Protein AF-0000000082425668 (afdb_homodimer)

Sequence (344 aa):
MYKIRDIAWTDLLDVIETYYSFYDEVNDNRDLGLILYSSKPSFEDEVKWFSDRIIDVRAGRVVMKVAEVDGRVVGWCDIVPLRINSEVQHVGVLGILVRRGYRGKGLGSSLLRSALEEGRSKFSKVRLEVFSVNEVAIRLYERAGFNRIGVFPREVRRGSAFFDVIVMEYYYMYKIRDIAWTDLLDVIETYYSFYDEVNDNRDLGLILYSSKPSFEDEVKWFSDRIIDVRAGRVVMKVAEVDGRVVGWCDIVPLRINSEVQHVGVLGILVRRGYRGKGLGSSLLRSALEEGRSKFSKVRLEVFSVNEVAIRLYERAGFNRIGVFPREVRRGSAFFDVIVMEYYY

Secondary structure (DSSP, 8-state):
-EEEEE--GGGHHHHHHHHHHHHHHHHH-TT-S---BSSPPPHHHHHHHHHHHHHHHHTTS-EEEEEEETTEEEEEEEEEESSTTBTTTTEEEEEEEE-GGGTTSSHHHHHHHHHHHHHTTT-SEEEEEEETT-HHHHHHHHHTT-EEEEEEEEEEEETTEEEEEEEEEEE-/-EEEEE--GGGHHHHHHHHHHHHHHHHH-TT-S---BSSPPPHHHHHHHHHHHHHHHHTTS-EEEEEEETTEEEEEEEEEESSTTBTTTTEEEEEEEE-GGGTTSSHHHHHHHHHHHHHTTT-SEEEEEEETT-HHHHHHHHHTT-EEEEEEEEEEEETTEEEEEEEEEEE-

Foldseek 3Di:
DKDKDFDDPVQQVLVLVLVVLVVVVCVVPVQPWDADDPDRDDSVVSSVVVVVQVVCVVVVQKGKMFMDDPRHTFKMKMWHQPDPPDPRSQETEIDIDGHPVCPPPCRRLVRVVVNVVSNVVGHQKYKYKTWPVPVVVVVSCVVVPKDFDDKAWQPGDDPPDGTIITMIMGGD/DKDKDFDDPVQQVLVLVLVVLVVVVCVVPVQPWDADDPDRDDSVVSSVVVVVQVVCVVVVQKGKMFMDDPRHTFKMKMWHAPDPPDPRSQETEMDIDGHPVCPPPCRRLVRVVVNVVSSVVGHQKYKYKTWPVPVVVVVSCVVVPKDFDDKAWQPGDDPPDGTIITMIMGGD

Radius of gyration: 21.02 Å; Cα contacts (8 Å, |Δi|>4): 636; chains: 2; bounding box: 43×64×48 Å

Nearest PDB structures (foldseek):
  2ge3-assembly1_B  TM=9.365E-01  e=2.545E-15  Agrobacterium tumefaciens
  3ld2-assembly3_C  TM=8.355E-01  e=3.525E-13  Streptococcus mutans UA159
  3igr-assembly1_A  TM=8.166E-01  e=1.042E-10  Aliivibrio fischeri ES114
  7kwq-assembly1_A  TM=7.594E-01  e=1.469E-11  Vibrio cholerae O1 biovar El Tor str. N16961
  6c37-assembly1_A  TM=7.433E-01  e=3.558E-11  Mycolicibacterium smegmatis MC2 155

Solvent-accessible surface area (backbone atoms only — not comparable to full-atom values): 18492 Å² total; per-residue (Å²): 125,74,45,78,41,71,69,55,82,87,42,51,66,36,53,54,49,43,58,52,48,49,66,58,43,38,78,78,33,82,73,54,68,66,91,46,55,73,55,86,76,52,70,68,58,49,51,52,53,51,50,53,48,53,53,32,35,74,70,65,63,31,43,48,27,29,35,29,45,92,92,34,49,46,29,38,20,34,35,36,40,70,37,76,66,28,32,30,30,44,32,22,36,50,48,73,52,60,36,81,93,58,57,94,68,56,52,67,59,52,32,48,51,53,35,52,59,63,36,53,85,63,26,58,30,38,33,37,75,39,37,65,82,29,54,68,59,51,51,53,41,43,75,72,59,34,41,81,50,34,57,40,74,64,44,34,47,60,88,93,43,65,36,38,30,33,31,31,37,34,73,106,127,73,44,78,44,72,70,55,83,87,41,51,66,38,52,53,51,45,59,53,50,48,67,58,44,39,78,77,34,81,72,54,68,67,90,49,55,73,56,86,76,52,71,66,58,50,50,51,51,52,50,52,48,53,53,34,35,74,72,65,62,30,42,46,27,28,34,29,46,92,90,36,49,48,30,39,19,34,35,35,40,68,37,77,65,28,34,30,30,44,32,23,37,49,48,74,52,61,38,80,94,56,58,94,69,56,53,67,59,53,32,49,52,53,34,52,61,64,36,51,86,62,26,56,29,37,34,37,75,37,38,65,82,30,55,69,60,52,51,52,40,42,74,73,58,33,40,81,50,35,58,41,73,63,43,34,46,59,88,94,43,64,37,38,29,33,31,33,37,32,72,105

Organism: NCBI:txid62609

pLDDT: mean 97.15, std 2.16, range [85.69, 98.88]

InterPro domains:
  IPR000182 GNAT domain [PF00583] (46-146)
  IPR000182 GNAT domain [PS51186] (2-172)
  IPR016181 Acyl-CoA N-acyltransferase [SSF55729] (3-170)
  IPR050276 MshD Mycothiol Acetyltransferase [PTHR43617] (47-151)

Structure (mmCIF, N/CA/C/O backbone):
data_AF-0000000082425668-model_v1
#
loop_
_entity.id
_entity.type
_entity.pdbx_description
1 polymer 'N-acetyltransferase domain-containing protein'
#
loop_
_atom_site.group_PDB
_atom_site.id
_atom_site.type_symbol
_atom_site.label_atom_id
_atom_site.label_alt_id
_atom_site.label_comp_id
_atom_site.label_asym_id
_atom_site.label_entity_id
_atom_site.label_seq_id
_atom_site.pdbx_PDB_ins_code
_atom_site.Cartn_x
_atom_site.Cartn_y
_atom_site.Cartn_z
_atom_site.occupancy
_atom_site.B_iso_or_equiv
_atom_site.auth_seq_id
_atom_site.auth_comp_id
_atom_site.auth_asym_id
_atom_site.auth_atom_id
_atom_site.pdbx_PDB_model_num
ATOM 1 N N . MET A 1 1 ? -7.09 31.906 15.266 1 85.81 1 MET A N 1
ATOM 2 C CA . MET A 1 1 ? -8.195 30.969 15.203 1 85.81 1 MET A CA 1
ATOM 3 C C . MET A 1 1 ? -8.102 30.094 13.953 1 85.81 1 MET A C 1
ATOM 5 O O . MET A 1 1 ? -7.781 30.594 12.867 1 85.81 1 MET A O 1
ATOM 9 N N . TYR A 1 2 ? -8.062 28.828 13.953 1 94.75 2 TYR A N 1
ATOM 10 C CA . TYR A 1 2 ? -7.988 27.953 12.781 1 94.75 2 TYR A CA 1
ATOM 11 C C . TYR A 1 2 ? -9.352 27.375 12.453 1 94.75 2 TYR A C 1
ATOM 13 O O . TYR A 1 2 ? -10.258 27.375 13.297 1 94.75 2 TYR A O 1
ATOM 21 N N . LYS A 1 3 ? -9.539 27.094 11.18 1 97.44 3 LYS A N 1
ATOM 22 C CA . LYS A 1 3 ? -10.75 26.453 10.68 1 97.44 3 LYS A CA 1
ATOM 23 C C . LYS A 1 3 ? -10.438 25.094 10.047 1 97.44 3 LYS A C 1
ATOM 25 O O . LYS A 1 3 ? -9.461 24.969 9.305 1 97.44 3 LYS A O 1
ATOM 30 N N . ILE A 1 4 ? -11.242 24.062 10.438 1 98.62 4 ILE A N 1
ATOM 31 C CA . ILE A 1 4 ? -11.164 22.75 9.789 1 98.62 4 ILE A CA 1
ATOM 32 C C . ILE A 1 4 ? -12.305 22.609 8.781 1 98.62 4 ILE A C 1
ATOM 34 O O . ILE A 1 4 ? -13.477 22.797 9.125 1 98.62 4 ILE A O 1
ATOM 38 N N . ARG A 1 5 ? -11.984 22.281 7.613 1 98.5 5 ARG A N 1
ATOM 39 C CA . ARG A 1 5 ? -13.008 22.188 6.574 1 98.5 5 ARG A CA 1
ATOM 40 C C . ARG A 1 5 ? -12.586 21.203 5.488 1 98.5 5 ARG A C 1
ATOM 42 O O . ARG A 1 5 ? -11.469 20.688 5.504 1 98.5 5 ARG A O 1
ATOM 49 N N . ASP A 1 6 ? -13.508 20.938 4.543 1 98.5 6 ASP A N 1
ATOM 50 C CA . ASP A 1 6 ? -13.188 20.109 3.389 1 98.5 6 ASP A CA 1
ATOM 51 C C . ASP A 1 6 ? -12.227 20.828 2.441 1 98.5 6 ASP A C 1
ATOM 53 O O . ASP A 1 6 ? -12.25 22.062 2.35 1 98.5 6 ASP A O 1
ATOM 57 N N . ILE A 1 7 ? -11.453 20.094 1.737 1 98.62 7 ILE A N 1
ATOM 58 C CA . ILE A 1 7 ? -10.547 20.609 0.717 1 98.62 7 ILE A CA 1
ATOM 59 C C . ILE A 1 7 ? -11.359 21.25 -0.411 1 98.62 7 ILE A C 1
ATOM 61 O O . ILE A 1 7 ? -12.461 20.797 -0.724 1 98.62 7 ILE A O 1
ATOM 65 N N . ALA A 1 8 ? -10.836 22.281 -1.012 1 98.19 8 ALA A N 1
ATOM 66 C CA . ALA A 1 8 ? -11.445 22.969 -2.152 1 98.19 8 ALA A CA 1
ATOM 67 C C . ALA A 1 8 ? -10.414 23.203 -3.258 1 98.19 8 ALA A C 1
ATOM 69 O O . ALA A 1 8 ? -9.211 23.156 -3.012 1 98.19 8 ALA A O 1
ATOM 70 N N . TRP A 1 9 ? -10.914 23.5 -4.465 1 98.25 9 TRP A N 1
ATOM 71 C CA . TRP A 1 9 ? -10.039 23.719 -5.609 1 98.25 9 TRP A CA 1
ATOM 72 C C . TRP A 1 9 ? -9.094 24.891 -5.348 1 98.25 9 TRP A C 1
ATOM 74 O O . TRP A 1 9 ? -7.953 24.891 -5.816 1 98.25 9 TRP A O 1
ATOM 84 N N . THR A 1 10 ? -9.539 25.812 -4.59 1 98.38 10 THR A N 1
ATOM 85 C CA . THR A 1 10 ? -8.773 27.031 -4.34 1 98.38 10 THR A CA 1
ATOM 86 C C . THR A 1 10 ? -7.613 26.75 -3.389 1 98.38 10 THR A C 1
ATOM 88 O O . THR A 1 10 ? -6.754 27.609 -3.184 1 98.38 10 THR A O 1
ATOM 91 N N . ASP A 1 11 ? -7.527 25.578 -2.85 1 98.69 11 ASP A N 1
ATOM 92 C CA . ASP A 1 11 ? -6.496 25.234 -1.877 1 98.69 11 ASP A CA 1
ATOM 93 C C . ASP A 1 11 ? -5.234 24.719 -2.57 1 98.69 11 ASP A C 1
ATOM 95 O O . ASP A 1 11 ? -4.238 24.406 -1.912 1 98.69 11 ASP A O 1
ATOM 99 N N . LEU A 1 12 ? -5.203 24.609 -3.869 1 98.62 12 LEU A N 1
ATOM 100 C CA . LEU A 1 12 ? -4.184 23.922 -4.648 1 98.62 12 LEU A CA 1
ATOM 101 C C . LEU A 1 12 ? -2.785 24.375 -4.242 1 98.62 12 LEU A C 1
ATOM 103 O O . LEU A 1 12 ? -1.976 23.578 -3.775 1 98.62 12 LEU A O 1
ATOM 107 N N . LEU A 1 13 ? -2.523 25.625 -4.336 1 98.62 13 LEU A N 1
ATOM 108 C CA . LEU A 1 13 ? -1.174 26.141 -4.109 1 98.62 13 LEU A CA 1
ATOM 109 C C . LEU A 1 13 ? -0.754 25.938 -2.658 1 98.62 13 LEU A C 1
ATOM 111 O O . LEU A 1 13 ? 0.386 25.547 -2.383 1 98.62 13 LEU A O 1
ATOM 115 N N . ASP A 1 14 ? -1.658 26.188 -1.71 1 98.69 14 ASP A N 1
ATOM 116 C CA . ASP A 1 14 ? -1.334 26.031 -0.295 1 98.69 14 ASP A CA 1
ATOM 117 C C . ASP A 1 14 ? -1.025 24.578 0.044 1 98.69 14 ASP A C 1
ATOM 119 O O . ASP A 1 14 ? -0.106 24.297 0.815 1 98.69 14 ASP A O 1
ATOM 123 N N . VAL A 1 15 ? -1.792 23.672 -0.49 1 98.62 15 VAL A N 1
ATOM 124 C CA . VAL A 1 15 ? -1.602 22.25 -0.228 1 98.62 15 VAL A CA 1
ATOM 125 C C . VAL A 1 15 ? -0.245 21.812 -0.768 1 98.62 15 VAL A C 1
ATOM 127 O O . VAL A 1 15 ? 0.521 21.141 -0.065 1 98.62 15 VAL A O 1
ATOM 130 N N . ILE A 1 16 ? 0.06 22.203 -1.983 1 98.19 16 ILE A N 1
ATOM 131 C CA . ILE A 1 16 ? 1.317 21.828 -2.615 1 98.19 16 ILE A CA 1
ATOM 132 C C . ILE A 1 16 ? 2.488 22.422 -1.84 1 98.19 16 ILE A C 1
ATOM 134 O O . ILE A 1 16 ? 3.463 21.734 -1.541 1 98.19 16 ILE A O 1
ATOM 138 N N . GLU A 1 17 ? 2.381 23.688 -1.475 1 97.81 17 GLU A N 1
ATOM 139 C CA . GLU A 1 17 ? 3.441 24.359 -0.739 1 97.81 17 GLU A CA 1
ATOM 140 C C . GLU A 1 17 ? 3.65 23.734 0.636 1 97.81 17 GLU A C 1
ATOM 142 O O . GLU A 1 17 ? 4.781 23.656 1.118 1 97.81 17 GLU A O 1
ATOM 147 N N . THR A 1 18 ? 2.574 23.422 1.241 1 97.5 18 THR A N 1
ATOM 148 C CA . THR A 1 18 ? 2.664 22.75 2.533 1 97.5 18 THR A CA 1
ATOM 149 C C . THR A 1 18 ? 3.443 21.453 2.412 1 97.5 18 THR A C 1
ATOM 151 O O . THR A 1 18 ? 4.371 21.203 3.184 1 97.5 18 THR A O 1
ATOM 154 N N . TYR A 1 19 ? 3.154 20.672 1.419 1 97.56 19 TYR A N 1
ATOM 155 C CA . TYR A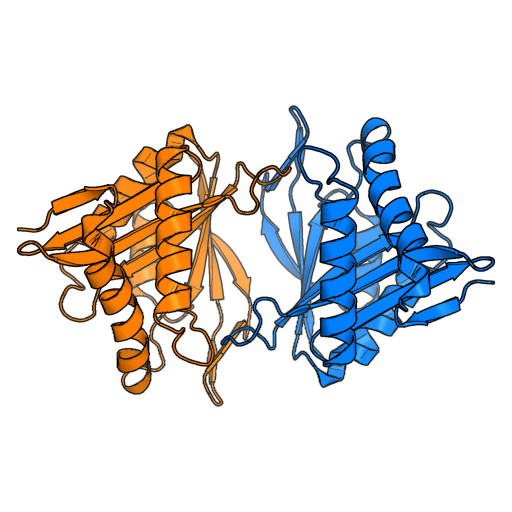 1 19 ? 3.863 19.406 1.224 1 97.56 19 TYR A CA 1
ATOM 156 C C . TYR A 1 19 ? 5.336 19.656 0.921 1 97.56 19 TYR A C 1
ATOM 158 O O . TYR A 1 19 ? 6.211 18.984 1.479 1 97.56 19 TYR A O 1
ATOM 166 N N . TYR A 1 20 ? 5.609 20.609 0.101 1 97.44 20 TYR A N 1
ATOM 167 C CA . TYR A 1 20 ? 6.977 20.953 -0.285 1 97.44 20 TYR A CA 1
ATOM 168 C C . TYR A 1 20 ? 7.793 21.375 0.926 1 97.44 20 TYR A C 1
ATOM 170 O O . TYR A 1 20 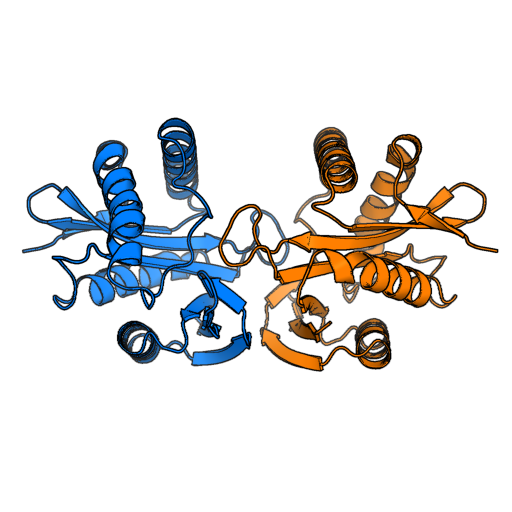? 9 21.109 0.995 1 97.44 20 TYR A O 1
ATOM 178 N N . SER A 1 21 ? 7.172 22.016 1.85 1 97 21 SER A N 1
ATOM 179 C CA . SER A 1 21 ? 7.883 22.531 3.018 1 97 21 SER A CA 1
ATOM 180 C C . SER A 1 21 ? 8.492 21.391 3.832 1 97 21 SER A C 1
ATOM 182 O O . SER A 1 21 ? 9.445 21.609 4.582 1 97 21 SER A O 1
ATOM 184 N N . PHE A 1 22 ? 7.965 20.203 3.652 1 96.81 22 PHE A N 1
ATOM 185 C CA . PHE A 1 22 ? 8.484 19.062 4.395 1 96.81 22 PHE A CA 1
ATOM 186 C C . PHE A 1 22 ? 9.812 18.594 3.811 1 96.81 22 PHE A C 1
ATOM 188 O O . PHE A 1 22 ? 10.648 18.031 4.523 1 96.81 22 PHE A O 1
ATOM 195 N N . TYR A 1 23 ? 10.016 18.781 2.549 1 95.81 23 TYR A N 1
ATOM 196 C CA . TYR A 1 23 ? 11.289 18.453 1.933 1 95.81 23 TYR A CA 1
ATOM 197 C C . TYR A 1 23 ? 12.398 19.359 2.455 1 95.81 23 TYR A C 1
ATOM 199 O O . TYR A 1 23 ? 13.547 18.938 2.582 1 95.81 23 TYR A O 1
ATOM 207 N N . ASP A 1 24 ? 11.992 20.547 2.76 1 94.31 24 ASP A N 1
ATOM 208 C CA . ASP A 1 24 ? 12.961 21.453 3.381 1 94.31 24 ASP A CA 1
ATOM 209 C C . ASP A 1 24 ? 13.188 21.078 4.848 1 94.31 24 ASP A C 1
ATOM 211 O O . ASP A 1 24 ? 14.328 21.078 5.316 1 94.31 24 ASP A O 1
ATOM 215 N N . GLU A 1 25 ? 12.18 20.766 5.492 1 96.06 25 GLU A N 1
ATOM 216 C CA . GLU A 1 25 ? 12.234 20.5 6.926 1 96.06 25 GLU A CA 1
ATOM 217 C C . GLU A 1 25 ? 13.078 19.266 7.223 1 96.06 25 GLU A C 1
ATOM 219 O O . GLU A 1 25 ? 13.758 19.203 8.25 1 96.06 25 GLU A O 1
ATOM 224 N N . VAL A 1 26 ? 12.969 18.25 6.367 1 94.44 26 VAL A N 1
ATOM 225 C CA . VAL A 1 26 ? 13.648 16.984 6.613 1 94.44 26 VAL A CA 1
ATOM 226 C C . VAL A 1 26 ? 15.156 17.203 6.641 1 94.44 26 VAL A C 1
ATOM 228 O O . VAL A 1 26 ? 15.891 16.453 7.297 1 94.44 26 VAL A O 1
ATOM 231 N N . ASN A 1 27 ? 15.656 18.188 5.945 1 91.06 27 ASN A N 1
ATOM 232 C CA . ASN A 1 27 ? 17.078 18.516 5.945 1 91.06 27 ASN A CA 1
ATOM 233 C C . ASN A 1 27 ? 17.547 19.016 7.316 1 91.06 27 ASN A C 1
ATOM 235 O O . ASN A 1 27 ? 18.703 18.812 7.688 1 91.06 27 ASN A O 1
ATOM 239 N N . ASP A 1 28 ? 16.578 19.531 8.016 1 91.81 28 ASP A N 1
ATOM 240 C CA . ASP A 1 28 ? 16.875 20.078 9.344 1 91.81 28 ASP A CA 1
ATOM 241 C C . ASP A 1 28 ? 16.562 19.047 10.438 1 91.81 28 ASP A C 1
ATOM 243 O O . ASP A 1 28 ? 17.109 19.125 11.531 1 91.81 28 ASP A O 1
ATOM 247 N N . ASN A 1 29 ? 15.625 18.266 10.195 1 91.31 29 ASN A N 1
ATOM 248 C CA . ASN A 1 29 ? 15.133 17.281 11.148 1 91.31 29 ASN A CA 1
ATOM 249 C C . ASN A 1 29 ? 14.977 15.906 10.5 1 91.31 29 ASN A C 1
ATOM 251 O O . ASN A 1 29 ? 13.898 15.57 10 1 91.31 29 ASN A O 1
ATOM 255 N N . ARG A 1 30 ? 15.914 15.062 10.641 1 87 30 ARG A N 1
ATOM 256 C CA . ARG A 1 30 ? 15.922 13.75 9.992 1 87 30 ARG A CA 1
ATOM 257 C C . ARG A 1 30 ? 14.859 12.836 10.586 1 87 30 ARG A C 1
ATOM 259 O O . ARG A 1 30 ? 14.484 11.828 9.984 1 87 30 ARG A O 1
ATOM 266 N N . ASP A 1 31 ? 14.352 13.219 11.727 1 89.56 31 ASP A N 1
ATOM 267 C CA . ASP A 1 31 ? 13.375 12.375 12.414 1 89.56 31 ASP A CA 1
ATOM 268 C C . ASP A 1 31 ? 11.945 12.773 12.055 1 89.56 31 ASP A C 1
ATOM 270 O O . ASP A 1 31 ? 10.992 12.273 12.641 1 89.56 31 ASP A O 1
ATOM 274 N N . LEU A 1 32 ? 11.93 13.711 11.109 1 91.69 32 LEU A N 1
ATOM 275 C CA . LEU A 1 32 ? 10.609 14.094 10.641 1 91.69 32 LEU A CA 1
ATOM 276 C C . LEU A 1 32 ? 9.773 12.867 10.289 1 91.69 32 LEU A C 1
ATOM 278 O O . LEU A 1 32 ? 10.188 12.047 9.469 1 91.69 32 LEU A O 1
ATOM 282 N N . GLY A 1 33 ? 8.617 12.648 10.898 1 92.38 33 GLY A N 1
ATOM 283 C CA . GLY A 1 33 ? 7.801 11.438 10.844 1 92.38 33 GLY A CA 1
ATOM 284 C C . GLY A 1 33 ? 6.922 11.367 9.609 1 92.38 33 GLY A C 1
ATOM 285 O O . GLY A 1 33 ? 5.727 11.094 9.711 1 92.38 33 GLY A O 1
ATOM 286 N N . LEU A 1 34 ? 7.438 11.719 8.414 1 93.62 34 LEU A N 1
ATOM 287 C CA . LEU A 1 34 ? 6.762 11.617 7.129 1 93.62 34 LEU A CA 1
ATOM 288 C C . LEU A 1 34 ? 7.637 10.906 6.105 1 93.62 34 LEU A C 1
ATOM 290 O O . LEU A 1 34 ? 8.805 11.258 5.926 1 93.62 34 LEU A O 1
ATOM 294 N N . ILE A 1 35 ? 7.098 9.906 5.488 1 96.19 35 ILE A N 1
ATOM 295 C CA . ILE A 1 35 ? 7.82 9.203 4.438 1 96.19 35 ILE A CA 1
ATOM 296 C C . ILE A 1 35 ? 7.797 10.023 3.15 1 96.19 35 ILE A C 1
ATOM 298 O O . ILE A 1 35 ? 6.727 10.375 2.648 1 96.19 35 ILE A O 1
ATOM 302 N N . LEU A 1 36 ? 8.945 10.289 2.588 1 97 36 LEU A N 1
ATOM 303 C CA . LEU A 1 36 ? 9.055 11.156 1.419 1 97 36 LEU A CA 1
ATOM 304 C C . LEU A 1 36 ? 9.57 10.383 0.213 1 97 36 LEU A C 1
ATOM 306 O O . LEU A 1 36 ? 10.18 9.32 0.367 1 97 36 LEU A O 1
ATOM 310 N N . TYR A 1 37 ? 9.266 10.938 -0.96 1 97 37 TYR A N 1
ATOM 311 C CA . TYR A 1 37 ? 9.961 10.5 -2.168 1 97 37 TYR A CA 1
ATOM 312 C C . TYR A 1 37 ? 11.422 10.938 -2.148 1 97 37 TYR A C 1
ATOM 314 O O . TYR A 1 37 ? 11.805 11.812 -1.366 1 97 37 TYR A O 1
ATOM 322 N N . SER A 1 38 ? 12.227 10.297 -3.002 1 95 38 SER A N 1
ATOM 323 C CA . SER A 1 38 ? 13.664 10.562 -3.045 1 95 38 SER A CA 1
ATOM 324 C C . SER A 1 38 ? 13.945 11.984 -3.539 1 95 38 SER A C 1
ATOM 326 O O . SER A 1 38 ? 14.992 12.547 -3.234 1 95 38 SER A O 1
ATOM 328 N N . SER A 1 39 ? 13.039 12.438 -4.355 1 94.88 39 SER A N 1
ATOM 329 C CA . SER A 1 39 ? 13.109 13.812 -4.84 1 94.88 39 SER A CA 1
ATOM 330 C C . SER A 1 39 ? 11.75 14.508 -4.734 1 94.88 39 SER A C 1
ATOM 332 O O . SER A 1 39 ? 10.711 13.859 -4.832 1 94.88 39 SER A O 1
ATOM 334 N N . LYS A 1 40 ? 11.867 15.789 -4.52 1 95.56 40 LYS A N 1
ATOM 335 C CA . LYS A 1 40 ? 10.648 16.609 -4.531 1 95.56 40 LYS A CA 1
ATOM 336 C C . LYS A 1 40 ? 9.859 16.391 -5.82 1 95.56 40 LYS A C 1
ATOM 338 O O . LYS A 1 40 ? 10.414 16.5 -6.918 1 95.56 40 LYS A O 1
ATOM 343 N N . PRO A 1 41 ? 8.562 16.016 -5.707 1 97.38 41 PRO A N 1
ATOM 344 C CA . PRO A 1 41 ? 7.781 15.844 -6.934 1 97.38 41 PRO A CA 1
ATOM 345 C C . PRO A 1 41 ? 7.652 17.141 -7.742 1 97.38 41 PRO A C 1
ATOM 347 O O . PRO A 1 41 ? 7.727 18.234 -7.176 1 97.38 41 PRO A O 1
ATOM 350 N N . SER A 1 42 ? 7.418 17.047 -9.008 1 98.06 42 SER A N 1
ATOM 351 C CA . SER A 1 42 ? 7.227 18.234 -9.844 1 98.06 42 SER A CA 1
ATOM 352 C C . SER A 1 42 ? 5.902 18.922 -9.539 1 98.06 42 SER A C 1
ATOM 354 O O . SER A 1 42 ? 4.992 18.297 -8.977 1 98.06 42 SER A O 1
ATOM 356 N N . PHE A 1 43 ? 5.855 20.141 -9.914 1 98.12 43 PHE A N 1
ATOM 357 C CA . PHE A 1 43 ? 4.605 20.875 -9.75 1 98.12 43 PHE A CA 1
ATOM 358 C C . PHE A 1 43 ? 3.477 20.203 -10.516 1 98.12 43 PHE A C 1
ATOM 360 O O . PHE A 1 43 ? 2.361 20.078 -10.008 1 98.12 43 PHE A O 1
ATOM 367 N N . GLU A 1 44 ? 3.715 19.703 -11.711 1 98.31 44 GLU A N 1
ATOM 368 C CA . GLU A 1 44 ? 2.725 19.016 -12.539 1 98.31 44 GLU A CA 1
ATOM 369 C C . GLU A 1 44 ? 2.221 17.75 -11.859 1 98.31 44 GLU A C 1
ATOM 371 O O . GLU A 1 44 ? 1.021 17.453 -11.883 1 98.31 44 GLU A O 1
ATOM 376 N N . ASP A 1 45 ? 3.125 17.016 -11.297 1 97.81 45 ASP A N 1
ATOM 377 C CA . ASP A 1 45 ? 2.744 15.797 -10.586 1 97.81 45 ASP A CA 1
ATOM 378 C C . ASP A 1 45 ? 1.817 16.109 -9.414 1 97.81 45 ASP A C 1
ATOM 380 O O . ASP A 1 45 ? 0.848 15.391 -9.172 1 97.81 45 ASP A O 1
ATOM 384 N N . GLU A 1 46 ? 2.145 17.188 -8.742 1 98.19 46 GLU A N 1
ATOM 385 C CA . GLU A 1 46 ? 1.353 17.547 -7.566 1 98.19 46 GLU A CA 1
ATOM 386 C C . GLU A 1 46 ? -0.015 18.094 -7.973 1 98.19 46 GLU A C 1
ATOM 388 O O . GLU A 1 46 ? -1.009 17.859 -7.277 1 98.19 46 GLU A O 1
ATOM 393 N N . VAL A 1 47 ? -0.079 18.797 -9.039 1 98.62 47 VAL A N 1
ATOM 394 C CA . VAL A 1 47 ? -1.361 19.266 -9.562 1 98.62 47 VAL A CA 1
ATOM 395 C C . VAL A 1 47 ? -2.246 18.062 -9.898 1 98.62 47 VAL A C 1
ATOM 397 O O . VAL A 1 47 ? -3.439 18.062 -9.578 1 98.62 47 VAL A O 1
ATOM 400 N N . LYS A 1 48 ? -1.685 17.109 -10.57 1 98.44 48 LYS A N 1
ATOM 401 C CA . LYS A 1 48 ? -2.432 15.891 -10.898 1 98.44 48 LYS A CA 1
ATOM 402 C C . LYS A 1 48 ? -2.918 15.188 -9.633 1 98.44 48 LYS A C 1
ATOM 404 O O . LYS A 1 48 ? -4.082 14.797 -9.547 1 98.44 48 LYS A O 1
ATOM 409 N N . TRP A 1 49 ? -2.008 15.016 -8.742 1 98.25 49 TRP A N 1
ATOM 410 C CA . TRP A 1 49 ? -2.375 14.383 -7.477 1 98.25 49 TRP A CA 1
ATOM 411 C C . TRP A 1 49 ? -3.539 15.117 -6.82 1 98.25 49 TRP A C 1
ATOM 413 O O . TRP A 1 49 ? -4.523 14.492 -6.41 1 98.25 49 TRP A O 1
ATOM 423 N N . PHE A 1 50 ? -3.393 16.438 -6.688 1 98.56 50 PHE A N 1
ATOM 424 C CA . PHE A 1 50 ? -4.398 17.297 -6.062 1 98.56 50 PHE A CA 1
ATOM 425 C C . PHE A 1 50 ? -5.738 17.156 -6.77 1 98.56 50 PHE A C 1
ATOM 427 O O . PHE A 1 50 ? -6.777 17.016 -6.125 1 98.56 50 PHE A O 1
ATOM 434 N N . SER A 1 51 ? -5.707 17.172 -8.07 1 98.56 51 SER A N 1
ATOM 435 C CA . SER A 1 51 ? -6.922 17.047 -8.867 1 98.56 51 SER A CA 1
ATOM 436 C C . SER A 1 51 ? -7.609 15.703 -8.633 1 98.56 51 SER A C 1
ATOM 438 O O . SER A 1 51 ? -8.82 15.656 -8.422 1 98.56 51 SER A O 1
ATOM 440 N N . ASP A 1 52 ? -6.848 14.656 -8.648 1 98 52 ASP A N 1
ATOM 441 C CA . ASP A 1 52 ? -7.391 13.328 -8.391 1 98 52 ASP A CA 1
ATOM 442 C C . ASP A 1 52 ? -8.016 13.25 -7.004 1 98 52 ASP A C 1
ATOM 444 O O . ASP A 1 52 ? -9.078 12.641 -6.824 1 98 52 ASP A O 1
ATOM 448 N N . ARG A 1 53 ? -7.336 13.883 -6.074 1 98.19 53 ARG A N 1
ATOM 449 C CA . ARG A 1 53 ? -7.824 13.867 -4.695 1 98.19 53 ARG A CA 1
ATOM 450 C C . ARG A 1 53 ? -9.172 14.57 -4.586 1 98.19 53 ARG A C 1
ATOM 452 O O . ARG A 1 53 ? -10.102 14.055 -3.971 1 98.19 53 ARG A O 1
ATOM 459 N N . ILE A 1 54 ? -9.289 15.695 -5.133 1 98.25 54 ILE A N 1
ATOM 460 C CA . ILE A 1 54 ? -10.531 16.453 -5.07 1 98.25 54 ILE A CA 1
ATOM 461 C C . ILE A 1 54 ? -11.648 15.656 -5.742 1 98.25 54 ILE A C 1
ATOM 463 O O . ILE A 1 54 ? -12.773 15.594 -5.227 1 98.25 54 ILE A O 1
ATOM 467 N N . ILE A 1 55 ? -11.383 15.078 -6.883 1 98 55 ILE A N 1
ATOM 468 C CA . ILE A 1 55 ? -12.375 14.281 -7.598 1 98 55 ILE A CA 1
ATOM 469 C C . ILE A 1 55 ? -12.844 13.133 -6.711 1 98 55 ILE A C 1
ATOM 471 O O . ILE A 1 55 ? -14.047 12.875 -6.609 1 98 55 ILE A O 1
ATOM 475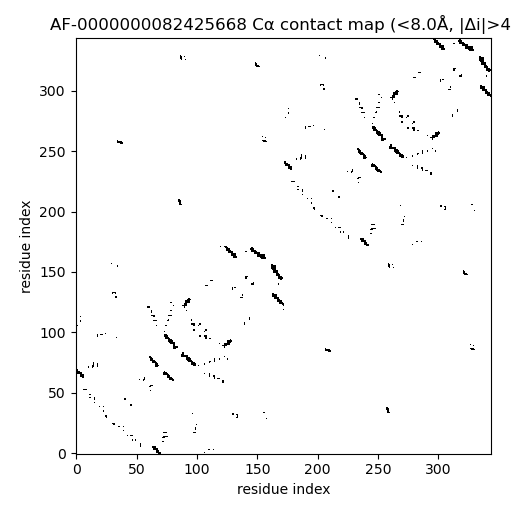 N N . ASP A 1 56 ? -11.898 12.492 -6.062 1 97.81 56 ASP A N 1
ATOM 476 C CA . ASP A 1 56 ? -12.227 11.352 -5.215 1 97.81 56 ASP A CA 1
ATOM 477 C C . ASP A 1 56 ? -13.031 11.797 -3.992 1 97.81 56 ASP A C 1
ATOM 479 O O . ASP A 1 56 ? -13.906 11.062 -3.52 1 97.81 56 ASP A O 1
ATOM 483 N N . VAL A 1 57 ? -12.672 12.938 -3.461 1 98.25 57 VAL A N 1
ATOM 484 C CA . VAL A 1 57 ? -13.422 13.492 -2.338 1 98.25 57 VAL A CA 1
ATOM 485 C C . VAL A 1 57 ? -14.859 13.781 -2.766 1 98.25 57 VAL A C 1
ATOM 487 O O . VAL A 1 57 ? -15.805 13.398 -2.08 1 98.25 57 VAL A O 1
ATOM 490 N N . ARG A 1 58 ? -15.008 14.383 -3.877 1 97.44 58 ARG A N 1
ATOM 491 C CA . ARG A 1 58 ? -16.328 14.742 -4.379 1 97.44 58 ARG A CA 1
ATOM 492 C C . ARG A 1 58 ? -17.156 13.492 -4.684 1 97.44 58 ARG A C 1
ATOM 494 O O . ARG A 1 58 ? -18.375 13.492 -4.512 1 97.44 58 ARG A O 1
ATOM 501 N N . ALA A 1 59 ? -16.516 12.469 -5.113 1 96.81 59 ALA A N 1
ATOM 502 C CA . ALA A 1 59 ? -17.188 11.219 -5.441 1 96.81 59 ALA A CA 1
ATOM 503 C C . ALA A 1 59 ? -17.516 10.43 -4.18 1 96.81 59 ALA A C 1
ATOM 505 O O . ALA A 1 59 ? -18.141 9.367 -4.246 1 96.81 59 ALA A O 1
ATOM 506 N N . GLY A 1 60 ? -17 10.867 -3.031 1 96.81 60 GLY A N 1
ATOM 507 C CA . GLY A 1 60 ? -17.312 10.219 -1.766 1 96.81 60 GLY A CA 1
ATOM 508 C C . GLY A 1 60 ? -16.391 9.047 -1.461 1 96.81 60 GLY A C 1
ATOM 509 O O . GLY A 1 60 ? -16.703 8.219 -0.605 1 96.81 60 GLY A O 1
ATOM 510 N N . ARG A 1 61 ? -15.227 8.938 -2.104 1 96.88 61 ARG A N 1
ATOM 511 C CA . ARG A 1 61 ? -14.328 7.797 -1.953 1 96.88 61 ARG A CA 1
ATOM 512 C C . ARG A 1 61 ? -13.242 8.086 -0.923 1 96.88 61 ARG A C 1
ATOM 514 O O . ARG A 1 61 ? -12.672 7.168 -0.343 1 96.88 61 ARG A O 1
ATOM 521 N N . VAL A 1 62 ? -12.961 9.367 -0.816 1 98.5 62 VAL A N 1
ATOM 522 C CA . VAL A 1 62 ? -11.852 9.82 0.025 1 98.5 62 VAL A CA 1
ATOM 523 C C . VAL A 1 62 ? -12.336 10.914 0.97 1 98.5 62 VAL A C 1
ATOM 525 O O . VAL A 1 62 ? -13.227 11.695 0.622 1 98.5 62 VAL A O 1
ATOM 528 N N . VAL A 1 63 ? -11.805 10.914 2.164 1 98.75 63 VAL A N 1
ATOM 529 C CA . VAL A 1 63 ? -11.945 12.023 3.096 1 98.75 63 VAL A CA 1
ATOM 530 C C . VAL A 1 63 ? -10.68 12.875 3.074 1 98.75 63 VAL A C 1
ATOM 532 O O . VAL A 1 63 ? -9.562 12.344 3.092 1 98.75 63 VAL A O 1
ATOM 535 N N . MET A 1 64 ? -10.852 14.156 2.98 1 98.88 64 MET A N 1
ATOM 536 C CA . MET A 1 64 ? -9.703 15.047 3.15 1 98.88 64 MET A CA 1
ATOM 537 C C . MET A 1 64 ? -10.125 16.359 3.789 1 98.88 64 MET A C 1
ATOM 539 O O . MET A 1 64 ? -10.875 17.141 3.191 1 98.88 64 MET A O 1
ATOM 543 N N . LYS A 1 65 ? -9.656 16.547 5 1 98.88 65 LYS A N 1
ATOM 544 C CA . LYS A 1 65 ? -9.852 17.781 5.754 1 98.88 65 LYS A CA 1
ATOM 545 C C . LYS A 1 65 ? -8.594 18.656 5.738 1 98.88 65 LYS A C 1
ATOM 547 O O . LYS A 1 65 ? -7.48 18.141 5.793 1 98.88 65 LYS A O 1
ATOM 552 N N . VAL A 1 66 ? -8.836 19.969 5.688 1 98.88 66 VAL A N 1
ATOM 553 C CA . VAL A 1 66 ? -7.707 20.891 5.738 1 98.88 66 VAL A CA 1
ATOM 554 C C . VAL A 1 66 ? -7.863 21.844 6.93 1 98.88 66 VAL A C 1
ATOM 556 O O . VAL A 1 66 ? -8.984 22.125 7.363 1 98.88 66 VAL A O 1
ATOM 559 N N . ALA A 1 67 ? -6.719 22.219 7.488 1 98.81 67 ALA A N 1
ATOM 560 C CA . ALA A 1 67 ? -6.664 23.266 8.5 1 98.81 67 ALA A CA 1
ATOM 561 C C . ALA A 1 67 ? -6.301 24.609 7.875 1 98.81 67 ALA A C 1
ATOM 563 O O . ALA A 1 67 ? -5.254 24.75 7.238 1 98.81 67 ALA A O 1
ATOM 564 N N . GLU A 1 68 ? -7.152 25.547 8.039 1 98.62 68 GLU A N 1
ATOM 565 C CA . GLU A 1 68 ? -6.961 26.875 7.496 1 98.62 68 GLU A CA 1
ATOM 566 C C . GLU A 1 68 ? -6.66 27.891 8.602 1 98.62 68 GLU A C 1
ATOM 568 O O . GLU A 1 68 ? -7.379 27.953 9.602 1 98.62 68 GLU A O 1
ATOM 573 N N . VAL A 1 69 ? -5.555 28.578 8.461 1 98 69 VAL A N 1
ATOM 574 C CA . VAL A 1 69 ? -5.188 29.688 9.336 1 98 69 VAL A CA 1
ATOM 575 C C . VAL A 1 69 ? -4.961 30.953 8.5 1 98 69 VAL A C 1
ATOM 577 O O . VAL A 1 69 ? -4.164 30.938 7.559 1 98 69 VAL A O 1
ATOM 580 N N . ASP A 1 70 ? -5.648 32 8.812 1 96.5 70 ASP A N 1
ATOM 581 C CA . ASP A 1 70 ? -5.512 33.281 8.133 1 96.5 70 ASP A CA 1
ATOM 582 C C . ASP A 1 70 ? -5.672 33.125 6.625 1 96.5 70 ASP A C 1
ATOM 584 O O . ASP A 1 70 ? -4.871 33.656 5.852 1 96.5 70 ASP A O 1
ATOM 588 N N . GLY A 1 71 ? -6.531 32.281 6.242 1 96.38 71 GLY A N 1
ATOM 589 C CA . GLY A 1 71 ? -6.906 32.125 4.848 1 96.38 71 GLY A CA 1
ATOM 590 C C . GLY A 1 71 ? -5.996 31.172 4.082 1 96.38 71 GLY A C 1
ATOM 591 O O . GLY A 1 71 ? -6.137 31.016 2.871 1 96.38 71 GLY A O 1
ATOM 592 N N . ARG A 1 72 ? -5.102 30.562 4.824 1 97.31 72 ARG A N 1
ATOM 593 C CA . ARG A 1 72 ? -4.156 29.656 4.172 1 97.31 72 ARG A CA 1
ATOM 594 C C . ARG A 1 72 ? -4.25 28.25 4.75 1 97.31 72 ARG A C 1
ATOM 596 O O . ARG A 1 72 ? -4.391 28.078 5.965 1 97.31 72 ARG A O 1
ATOM 603 N N . VAL A 1 73 ? -4.188 27.297 3.869 1 98.56 73 VAL A N 1
ATOM 604 C CA . VAL A 1 73 ? -4.129 25.906 4.332 1 98.56 73 VAL A CA 1
ATOM 605 C C . VAL A 1 73 ? -2.734 25.609 4.879 1 98.56 73 VAL A C 1
ATOM 607 O O . VAL A 1 73 ? -1.733 25.812 4.184 1 98.56 73 VAL A O 1
ATOM 610 N N . VAL A 1 74 ? -2.656 25.125 6.129 1 98.56 74 VAL A N 1
ATOM 611 C CA . VAL A 1 74 ? -1.365 24.922 6.781 1 98.56 74 VAL A CA 1
ATOM 612 C C . VAL A 1 74 ? -1.211 23.469 7.195 1 98.56 74 VAL A C 1
ATOM 614 O O . VAL A 1 74 ? -0.218 23.094 7.828 1 98.56 74 VAL A O 1
ATOM 617 N N . GLY A 1 75 ? -2.164 22.578 6.887 1 98.44 75 GLY A N 1
ATOM 618 C CA . GLY A 1 75 ? -2.164 21.156 7.18 1 98.44 75 GLY A CA 1
ATOM 619 C C . GLY A 1 75 ? -3.383 20.438 6.633 1 98.44 75 GLY A C 1
ATOM 620 O O . GLY A 1 75 ? -4.355 21.078 6.227 1 98.44 75 GLY A O 1
ATOM 621 N N . TRP A 1 76 ? -3.277 19.125 6.562 1 98.62 76 TRP A N 1
ATOM 622 C CA . TRP A 1 76 ? -4.422 18.344 6.121 1 98.62 76 TRP A CA 1
ATOM 623 C C . TRP A 1 76 ? -4.363 16.922 6.691 1 98.62 76 TRP A C 1
ATOM 625 O O . TRP A 1 76 ? -3.326 16.5 7.207 1 98.62 76 TRP A O 1
ATOM 635 N N . CYS A 1 77 ? -5.43 16.266 6.727 1 98.81 77 CYS A N 1
ATOM 636 C CA . CYS A 1 77 ? -5.625 14.875 7.09 1 98.81 77 CYS A CA 1
ATOM 637 C C . CYS A 1 77 ? -6.539 14.172 6.09 1 98.81 77 CYS A C 1
ATOM 639 O O . CYS A 1 77 ? -7.633 14.656 5.793 1 98.81 77 CYS A O 1
ATOM 641 N N . ASP A 1 78 ? -6.035 13.133 5.531 1 98.75 78 ASP A N 1
ATOM 642 C CA . ASP A 1 78 ? -6.887 12.406 4.594 1 98.75 78 ASP A CA 1
ATOM 643 C C . ASP A 1 78 ? -6.996 10.93 4.984 1 98.75 78 ASP A C 1
ATOM 645 O O . ASP A 1 78 ? -6.215 10.438 5.801 1 98.75 78 ASP A O 1
ATOM 649 N N . ILE A 1 79 ? -8.055 10.305 4.648 1 98.88 79 ILE A N 1
ATOM 650 C CA . ILE A 1 79 ? -8.289 8.867 4.711 1 98.88 79 ILE A CA 1
ATOM 651 C C . ILE A 1 79 ? -8.68 8.352 3.328 1 98.88 79 ILE A C 1
ATOM 653 O O . ILE A 1 79 ? -9.711 8.742 2.777 1 98.88 79 ILE A O 1
ATOM 657 N N . VAL A 1 80 ? -7.84 7.535 2.783 1 98.75 80 VAL A N 1
ATOM 658 C CA . VAL A 1 80 ? -8.062 6.977 1.453 1 98.75 80 VAL A CA 1
ATOM 659 C C . VAL A 1 80 ? -8.281 5.469 1.556 1 98.75 80 VAL A C 1
ATOM 661 O O . VAL A 1 80 ? -7.75 4.816 2.459 1 98.75 80 VAL A O 1
ATOM 664 N N . PRO A 1 81 ? -9.125 4.91 0.634 1 98.56 81 PRO A N 1
ATOM 665 C CA . PRO A 1 81 ? -9.219 3.449 0.644 1 98.56 81 PRO A CA 1
ATOM 666 C C . PRO A 1 81 ? -7.871 2.768 0.396 1 98.56 81 PRO A C 1
ATOM 668 O O . PRO A 1 81 ? -7.066 3.258 -0.398 1 98.56 81 PRO A O 1
ATOM 671 N N . LEU A 1 82 ? -7.648 1.699 1.165 1 98.38 82 LEU A N 1
ATOM 672 C CA . LEU A 1 82 ? -6.426 0.93 0.951 1 98.38 82 LEU A CA 1
ATOM 673 C C . LEU A 1 82 ? -6.246 0.593 -0.525 1 98.38 82 LEU A C 1
ATOM 675 O O . LEU A 1 82 ? -5.141 0.696 -1.06 1 98.38 82 LEU A O 1
ATOM 679 N N . ARG A 1 83 ? -7.312 0.132 -1.193 1 97.31 83 ARG A N 1
ATOM 680 C CA . ARG A 1 83 ? -7.387 -0.112 -2.631 1 97.31 83 ARG A CA 1
ATOM 681 C C . ARG A 1 83 ? -8.812 0.075 -3.146 1 97.31 83 ARG A C 1
ATOM 683 O O . ARG A 1 83 ? -9.711 -0.677 -2.775 1 97.31 83 ARG A O 1
ATOM 690 N N . ILE A 1 84 ? -8.914 1.021 -4.023 1 95.62 84 ILE A N 1
ATOM 691 C CA . ILE A 1 84 ? -10.234 1.362 -4.539 1 95.62 84 ILE A CA 1
ATOM 692 C C . ILE A 1 84 ? -10.82 0.172 -5.297 1 95.62 84 ILE A C 1
ATOM 694 O O . ILE A 1 84 ? -10.102 -0.51 -6.035 1 95.62 84 ILE A O 1
ATOM 698 N N . ASN A 1 85 ? -12.078 -0.059 -5.184 1 95.56 85 ASN A N 1
ATOM 699 C CA . ASN A 1 85 ? -12.836 -1.057 -5.922 1 95.56 85 ASN A CA 1
ATOM 700 C C . ASN A 1 85 ? -12.25 -2.453 -5.758 1 95.56 85 ASN A C 1
ATOM 702 O O . ASN A 1 85 ? -12.031 -3.16 -6.742 1 95.56 85 ASN A O 1
ATOM 706 N N . SER A 1 86 ? -11.969 -2.771 -4.512 1 97.75 86 SER A N 1
ATOM 707 C CA . SER A 1 86 ? -11.398 -4.074 -4.191 1 97.75 86 SER A CA 1
ATOM 708 C C . SER A 1 86 ? -11.984 -4.637 -2.9 1 97.75 86 SER A C 1
ATOM 710 O O . SER A 1 86 ? -12.789 -3.975 -2.24 1 97.75 86 SER A O 1
ATOM 712 N N . GLU A 1 87 ? -11.531 -5.766 -2.523 1 97.94 87 GLU A N 1
ATOM 713 C CA . GLU A 1 87 ? -12.008 -6.473 -1.336 1 97.94 87 GLU A CA 1
ATOM 714 C C . GLU A 1 87 ? -11.461 -5.832 -0.061 1 97.94 87 GLU A C 1
ATOM 716 O O . GLU A 1 87 ? -11.859 -6.207 1.045 1 97.94 87 GLU A O 1
ATOM 721 N N . VAL A 1 88 ? -10.633 -4.828 -0.189 1 98.44 88 VAL A N 1
ATOM 722 C CA . VAL A 1 88 ? -10.086 -4.156 0.988 1 98.44 88 VAL A CA 1
ATOM 723 C C . VAL A 1 88 ? -10.484 -2.684 0.975 1 98.44 88 VAL A C 1
ATOM 725 O O . VAL A 1 88 ? -9.875 -1.863 1.665 1 98.44 88 VAL A O 1
ATOM 728 N N . GLN A 1 89 ? -11.469 -2.307 0.187 1 97.62 89 GLN A N 1
ATOM 729 C CA . GLN A 1 89 ? -11.867 -0.915 0.013 1 97.62 89 GLN A CA 1
ATOM 730 C C . GLN A 1 89 ? -12.445 -0.344 1.303 1 97.62 89 GLN A C 1
ATOM 732 O O . GLN A 1 89 ? -12.461 0.873 1.5 1 97.62 89 GLN A O 1
ATOM 737 N N . HIS A 1 90 ? -12.938 -1.207 2.205 1 97.88 90 HIS A N 1
ATOM 738 C CA . HIS A 1 90 ? -13.555 -0.759 3.449 1 97.88 90 HIS A CA 1
ATOM 739 C C . HIS A 1 90 ? -12.5 -0.326 4.461 1 97.88 90 HIS A C 1
ATOM 741 O O . HIS A 1 90 ? -12.828 0.215 5.52 1 97.88 90 HIS A O 1
ATOM 747 N N . VAL A 1 91 ? -11.211 -0.588 4.184 1 98.69 91 VAL A N 1
ATOM 748 C CA . VAL A 1 91 ? -10.086 -0.18 5.023 1 98.69 91 VAL A CA 1
ATOM 749 C C . VAL A 1 91 ? -9.57 1.183 4.566 1 98.69 91 VAL A C 1
ATOM 751 O O . VAL A 1 91 ? -9.148 1.341 3.418 1 98.69 91 VAL A O 1
ATOM 754 N N . GLY A 1 92 ? -9.609 2.141 5.449 1 98.81 92 GLY A N 1
ATOM 755 C CA . GLY A 1 92 ? -9.016 3.439 5.176 1 98.81 92 GLY A CA 1
ATOM 756 C C . GLY A 1 92 ? -7.57 3.543 5.629 1 98.81 92 GLY A C 1
ATOM 757 O O . GLY A 1 92 ? -7.195 2.967 6.652 1 98.81 92 GLY A O 1
ATOM 758 N N . VAL A 1 93 ? -6.797 4.262 4.914 1 98.81 93 VAL A N 1
ATOM 759 C CA . VAL A 1 93 ? -5.426 4.586 5.293 1 98.81 93 VAL A CA 1
ATOM 760 C C . VAL A 1 93 ? -5.305 6.082 5.57 1 98.81 93 VAL A C 1
ATOM 762 O O . VAL A 1 93 ? -5.641 6.906 4.719 1 98.81 93 VAL A O 1
ATOM 765 N N . LEU A 1 94 ? -4.805 6.395 6.719 1 98.81 94 LEU A N 1
ATOM 766 C CA . LEU A 1 94 ? -4.797 7.777 7.188 1 98.81 94 LEU A CA 1
ATOM 767 C C . LEU A 1 94 ? -3.416 8.398 7.023 1 98.81 94 LEU A C 1
ATOM 769 O O . LEU A 1 94 ? -2.404 7.766 7.328 1 98.81 94 LEU A O 1
ATOM 773 N N . GLY A 1 95 ? -3.432 9.586 6.496 1 98.31 95 GLY A N 1
ATOM 774 C CA . GLY A 1 95 ? -2.285 10.484 6.504 1 98.31 95 GLY A CA 1
ATOM 775 C C . GLY A 1 95 ? -2.598 11.844 7.09 1 98.31 95 GLY A C 1
ATOM 776 O O . GLY A 1 95 ? -3.713 12.352 6.945 1 98.31 95 GLY A O 1
ATOM 777 N N . ILE A 1 96 ? -1.613 12.461 7.754 1 98.25 96 ILE A N 1
ATOM 778 C CA . ILE A 1 96 ? -1.816 13.781 8.344 1 98.25 96 ILE A CA 1
ATOM 779 C C . ILE A 1 96 ? -0.499 14.555 8.344 1 98.25 96 ILE A C 1
ATOM 781 O O . ILE A 1 96 ? 0.562 13.984 8.602 1 98.25 96 ILE A O 1
ATOM 785 N N . LEU A 1 97 ? -0.553 15.75 7.965 1 97.5 97 LEU A N 1
ATOM 786 C CA . LEU A 1 97 ? 0.617 16.625 8.062 1 97.5 97 LEU A CA 1
ATOM 787 C C . LEU A 1 97 ? 0.212 18.047 8.438 1 97.5 97 LEU A C 1
ATOM 789 O O . LEU A 1 97 ? -0.861 18.516 8.055 1 97.5 97 LEU A O 1
ATOM 793 N N . VAL A 1 98 ? 0.979 18.703 9.234 1 97.81 98 VAL A N 1
ATOM 794 C CA . VAL A 1 98 ? 0.853 20.094 9.648 1 97.81 98 VAL A CA 1
ATOM 795 C C . VAL A 1 98 ? 2.195 20.812 9.492 1 97.81 98 VAL A C 1
ATOM 797 O O . VAL A 1 98 ? 3.229 20.297 9.938 1 97.81 98 VAL A O 1
ATOM 800 N N . ARG A 1 99 ? 2.17 21.953 8.906 1 97.31 99 ARG A N 1
ATOM 801 C CA . ARG A 1 99 ? 3.389 22.734 8.727 1 97.31 99 ARG A CA 1
ATOM 802 C C . ARG A 1 99 ? 4.086 22.969 10.062 1 97.31 99 ARG A C 1
ATOM 804 O O . ARG A 1 99 ? 3.428 23.188 11.086 1 97.31 99 ARG A O 1
ATOM 811 N N . ARG A 1 100 ? 5.402 23.047 10.008 1 95.19 100 ARG A N 1
ATOM 812 C CA . ARG A 1 100 ? 6.262 23.125 11.18 1 95.19 100 ARG A CA 1
ATOM 813 C C . ARG A 1 100 ? 5.828 24.281 12.086 1 95.19 100 ARG A C 1
ATOM 815 O O . ARG A 1 100 ? 5.621 24.078 13.289 1 95.19 100 ARG A O 1
ATOM 822 N N . GLY A 1 101 ? 5.555 25.406 11.625 1 95.12 101 GLY A N 1
ATOM 823 C CA . GLY A 1 101 ? 5.246 26.594 12.414 1 95.12 101 GLY A CA 1
ATOM 824 C C . GLY A 1 101 ? 3.869 26.562 13.039 1 95.12 101 GLY A C 1
ATOM 825 O O . GLY A 1 101 ? 3.537 27.406 13.875 1 95.12 101 GLY A O 1
ATOM 826 N N . TYR A 1 102 ? 3.082 25.531 12.773 1 96.81 102 TYR A N 1
ATOM 827 C CA . TYR A 1 102 ? 1.697 25.484 13.227 1 96.81 102 TYR A CA 1
ATOM 828 C C . TYR A 1 102 ? 1.447 24.25 14.094 1 96.81 102 TYR A C 1
ATOM 830 O O . TYR A 1 102 ? 0.306 23.969 14.469 1 96.81 102 TYR A O 1
ATOM 838 N N . ARG A 1 103 ? 2.449 23.531 14.414 1 95 103 ARG A N 1
ATOM 839 C CA . ARG A 1 103 ? 2.328 22.328 15.219 1 95 103 ARG A CA 1
ATOM 840 C C . ARG A 1 103 ? 2.23 22.656 16.703 1 95 103 ARG A C 1
ATOM 842 O O . ARG A 1 103 ? 2.568 23.766 17.125 1 95 103 ARG A O 1
ATOM 849 N N . GLY A 1 104 ? 1.64 21.734 17.438 1 93.38 104 GLY A N 1
ATOM 850 C CA . GLY A 1 104 ? 1.512 21.938 18.875 1 93.38 104 GLY A CA 1
ATOM 851 C C . GLY A 1 104 ? 0.391 22.875 19.25 1 93.38 104 GLY A C 1
ATOM 852 O O . GLY A 1 104 ? 0.37 23.422 20.359 1 93.38 104 GLY A O 1
ATOM 853 N N . LYS A 1 105 ? -0.492 23.109 18.344 1 94.31 105 LYS A N 1
ATOM 854 C CA . LYS A 1 105 ? -1.559 24.094 18.562 1 94.31 105 LYS A CA 1
ATOM 855 C C . LYS A 1 105 ? -2.932 23.422 18.469 1 94.31 105 LYS A C 1
ATOM 857 O O . LYS A 1 105 ? -3.947 24.109 18.328 1 94.31 105 LYS A O 1
ATOM 862 N N . GLY A 1 106 ? -2.918 22.125 18.422 1 96 106 GLY A N 1
ATOM 863 C CA . GLY A 1 106 ? -4.184 21.406 18.422 1 96 106 GLY A CA 1
ATOM 864 C C . GLY A 1 106 ? -4.723 21.125 17.031 1 96 106 GLY A C 1
ATOM 865 O O . GLY A 1 106 ? -5.738 20.453 16.875 1 96 106 GLY A O 1
ATOM 866 N N . LEU A 1 107 ? -4.094 21.609 16 1 97.56 107 LEU A N 1
ATOM 867 C CA . LEU A 1 107 ? -4.559 21.438 14.625 1 97.56 107 LEU A CA 1
ATOM 868 C C . LEU A 1 107 ? -4.605 19.953 14.25 1 97.56 107 LEU A C 1
ATOM 870 O O . LEU A 1 107 ? -5.566 19.5 13.633 1 97.56 107 LEU A O 1
ATOM 874 N N . GLY A 1 108 ? -3.568 19.234 14.625 1 97.75 108 GLY A N 1
ATOM 875 C CA . GLY A 1 108 ? -3.529 17.812 14.328 1 97.75 108 GLY A CA 1
ATOM 876 C C . GLY A 1 108 ? -4.711 17.047 14.906 1 97.75 108 GLY A C 1
ATOM 877 O O . GLY A 1 108 ? -5.34 16.25 14.211 1 97.75 108 GLY A O 1
ATOM 878 N N . SER A 1 109 ? -4.977 17.359 16.125 1 98.25 109 SER A N 1
ATOM 879 C CA . SER A 1 109 ? -6.094 16.703 16.797 1 98.25 109 SER A CA 1
ATOM 880 C C . SER A 1 109 ? -7.422 17.047 16.141 1 98.25 109 SER A C 1
ATOM 882 O O . SER A 1 109 ? -8.258 16.156 15.93 1 98.25 109 SER A O 1
ATOM 884 N N . SER A 1 110 ? -7.594 18.25 15.82 1 98.62 110 SER A N 1
ATOM 885 C CA . SER A 1 110 ? -8.836 18.703 15.195 1 98.62 110 SER A CA 1
ATOM 886 C C . SER A 1 110 ? -9 18.094 13.812 1 98.62 110 SER A C 1
ATOM 888 O O . SER A 1 110 ? -10.102 17.656 13.445 1 98.62 110 SER A O 1
ATOM 890 N N . LEU A 1 111 ? -7.938 18.078 13.023 1 98.75 111 LEU A N 1
ATOM 891 C CA . LEU A 1 111 ? -7.949 17.453 11.711 1 98.75 111 LEU A CA 1
ATOM 892 C C . LEU A 1 111 ? -8.312 15.969 11.82 1 98.75 111 LEU A C 1
ATOM 894 O O . LEU A 1 111 ? -9.203 15.492 11.102 1 98.75 111 LEU A O 1
ATOM 898 N N . LEU A 1 112 ? -7.641 15.289 12.703 1 98.81 112 LEU A N 1
ATOM 899 C CA . LEU A 1 112 ? -7.836 13.859 12.891 1 98.81 112 LEU A CA 1
ATOM 900 C C . LEU A 1 112 ? -9.281 13.555 13.266 1 98.81 112 LEU A C 1
ATOM 902 O O . LEU A 1 112 ? -9.922 12.695 12.648 1 98.81 112 LEU A O 1
ATOM 906 N N . ARG A 1 113 ? -9.789 14.273 14.211 1 98.56 113 ARG A N 1
ATOM 907 C CA . ARG A 1 113 ? -11.156 14.055 14.672 1 98.56 113 ARG A CA 1
ATOM 908 C C . ARG A 1 113 ? -12.156 14.273 13.539 1 98.56 113 ARG A C 1
ATOM 910 O O . ARG A 1 113 ? -13.07 13.469 13.352 1 98.56 113 ARG A O 1
ATOM 917 N N . SER A 1 114 ? -11.961 15.32 12.867 1 98.81 114 SER A N 1
ATOM 918 C CA . SER A 1 114 ? -12.867 15.633 11.766 1 98.81 114 SER A CA 1
ATOM 919 C C . SER A 1 114 ? -12.812 14.57 10.68 1 98.81 114 SER A C 1
ATOM 921 O O . SER A 1 114 ? -13.844 14.141 10.172 1 98.81 114 SER A O 1
ATOM 923 N N . ALA A 1 115 ? -11.625 14.156 10.305 1 98.81 115 ALA A N 1
ATOM 924 C CA . ALA A 1 115 ? -11.453 13.133 9.281 1 98.81 115 ALA A CA 1
ATOM 925 C C . ALA A 1 115 ? -12.07 11.805 9.719 1 98.81 115 ALA A C 1
ATOM 927 O O . ALA A 1 115 ? -12.766 11.148 8.945 1 98.81 115 ALA A O 1
ATOM 928 N N . LEU A 1 116 ? -11.852 11.414 10.953 1 98.81 116 LEU A N 1
ATOM 929 C CA . LEU A 1 116 ? -12.398 10.164 11.469 1 98.81 116 LEU A CA 1
ATOM 930 C C . LEU A 1 116 ? -13.93 10.211 11.492 1 98.81 116 LEU A C 1
ATOM 932 O O . LEU A 1 116 ? -14.586 9.227 11.156 1 98.81 116 LEU A O 1
ATOM 936 N N . GLU A 1 117 ? -14.414 11.328 11.867 1 98.69 117 GLU A N 1
ATOM 937 C CA . GLU A 1 117 ? -15.867 11.461 11.906 1 98.69 117 GLU A CA 1
ATOM 938 C C . GLU A 1 117 ? -16.484 11.25 10.523 1 98.69 117 GLU A C 1
ATOM 940 O O . GLU 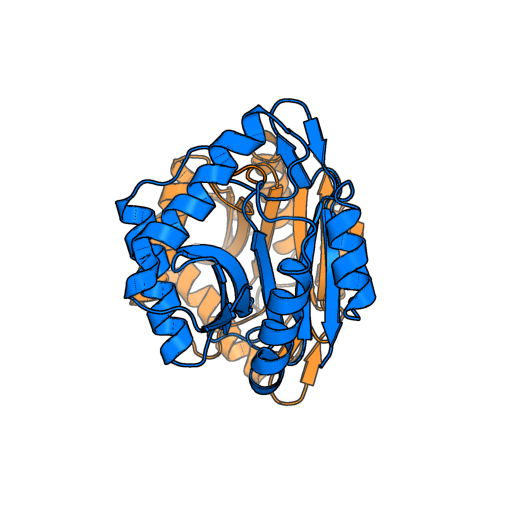A 1 117 ? -17.422 10.469 10.367 1 98.69 117 GLU A O 1
ATOM 945 N N . GLU A 1 118 ? -15.977 11.898 9.562 1 98.5 118 GLU A N 1
ATOM 946 C CA . GLU A 1 118 ? -16.516 11.75 8.219 1 98.5 118 GLU A CA 1
ATOM 947 C C . GLU A 1 118 ? -16.25 10.344 7.676 1 98.5 118 GLU A C 1
ATOM 949 O O . GLU A 1 118 ? -17.047 9.812 6.902 1 98.5 118 GLU A O 1
ATOM 954 N N . GLY A 1 119 ? -15.094 9.758 8.047 1 98.56 119 GLY A N 1
ATOM 955 C CA . GLY A 1 119 ? -14.695 8.453 7.559 1 98.56 119 GLY A CA 1
ATOM 956 C C . GLY A 1 119 ? -15.617 7.336 8.016 1 98.56 119 GLY A C 1
ATOM 957 O O . GLY A 1 119 ? -15.625 6.25 7.434 1 98.56 119 GLY A O 1
ATOM 958 N N . ARG A 1 120 ? -16.422 7.574 9.008 1 98.19 120 ARG A N 1
ATOM 959 C CA . ARG A 1 120 ? -17.297 6.566 9.609 1 98.19 120 ARG A CA 1
ATOM 960 C C . ARG A 1 120 ? -18.25 5.98 8.578 1 98.19 120 ARG A C 1
ATOM 962 O O . ARG A 1 120 ? -18.578 4.793 8.633 1 98.19 120 ARG A O 1
ATOM 969 N N . SER A 1 121 ? -18.703 6.773 7.695 1 96.69 121 SER A N 1
ATOM 970 C CA . SER A 1 121 ? -19.703 6.332 6.723 1 96.69 121 SER A CA 1
ATOM 971 C C . SER A 1 121 ? -19.047 5.617 5.547 1 96.69 121 SER A C 1
ATOM 973 O O . SER A 1 121 ? -19.734 5.016 4.715 1 96.69 121 SER A O 1
ATOM 975 N N . LYS A 1 122 ? -17.703 5.594 5.48 1 96.88 122 LYS A N 1
ATOM 976 C CA . LYS A 1 122 ? -17.016 5.121 4.281 1 96.88 122 LYS A CA 1
ATOM 977 C C . LYS A 1 122 ? -16.156 3.904 4.586 1 96.88 122 LYS A C 1
ATOM 979 O O . LYS A 1 122 ? -15.938 3.055 3.717 1 96.88 122 LYS A O 1
ATOM 984 N N . PHE A 1 123 ? -15.703 3.869 5.719 1 98.25 123 PHE A N 1
ATOM 985 C CA . PHE A 1 123 ? -14.742 2.852 6.117 1 98.25 123 PHE A CA 1
ATOM 986 C C . PHE A 1 123 ? -15.211 2.109 7.359 1 98.25 123 PHE A C 1
ATOM 988 O O . PHE A 1 123 ? -15.961 2.66 8.172 1 98.25 123 PHE A O 1
ATOM 995 N N . SER A 1 124 ? -14.781 0.847 7.516 1 97.81 124 SER A N 1
ATOM 996 C CA . SER A 1 124 ? -15.07 0.094 8.734 1 97.81 124 SER A CA 1
ATOM 997 C C . SER A 1 124 ? -13.93 0.203 9.734 1 97.81 124 SER A C 1
ATOM 999 O O . SER A 1 124 ? -14.133 0.019 10.938 1 97.81 124 SER A O 1
ATOM 1001 N N . LYS A 1 125 ? -12.773 0.451 9.188 1 98.44 125 LYS A N 1
ATOM 1002 C CA . LYS A 1 125 ? -11.578 0.661 10 1 98.44 125 LYS A CA 1
ATOM 1003 C C . LYS A 1 125 ? -10.586 1.579 9.289 1 98.44 125 LYS A C 1
ATOM 1005 O O . LYS A 1 125 ? -10.672 1.771 8.07 1 98.44 125 LYS A O 1
ATOM 1010 N N . VAL A 1 126 ? -9.672 2.166 10 1 98.81 126 VAL A N 1
ATOM 1011 C CA . VAL A 1 126 ? -8.633 3.051 9.484 1 98.81 126 VAL A CA 1
ATOM 1012 C C . VAL A 1 126 ? -7.273 2.615 10.023 1 98.81 126 VAL A C 1
ATOM 1014 O O . VAL A 1 126 ? -7.125 2.34 11.211 1 98.81 126 VAL A O 1
ATOM 1017 N N . ARG A 1 127 ? -6.367 2.502 9.156 1 98.5 127 ARG A N 1
ATOM 1018 C CA . ARG A 1 127 ? -4.992 2.154 9.5 1 98.5 127 ARG A CA 1
ATOM 1019 C C . ARG A 1 127 ? -4.043 3.305 9.18 1 98.5 127 ARG A C 1
ATOM 1021 O O . ARG A 1 127 ? -4.332 4.137 8.32 1 98.5 127 ARG A O 1
ATOM 1028 N N . LEU A 1 128 ? -2.984 3.33 9.906 1 98.5 128 LEU A N 1
ATOM 1029 C CA . LEU A 1 128 ? -1.938 4.297 9.594 1 98.5 128 LEU A CA 1
ATOM 1030 C C . LEU A 1 128 ? -0.562 3.736 9.93 1 98.5 128 LEU A C 1
ATOM 1032 O O . LEU A 1 128 ? -0.454 2.711 10.609 1 98.5 128 LEU A O 1
ATOM 1036 N N . GLU A 1 129 ? 0.42 4.316 9.375 1 98.19 129 GLU A N 1
ATOM 1037 C CA . GLU A 1 129 ? 1.826 4.047 9.656 1 98.19 129 GLU A CA 1
ATOM 1038 C C . GLU A 1 129 ? 2.518 5.27 10.25 1 98.19 129 GLU A C 1
ATOM 1040 O O . GLU A 1 129 ? 2.328 6.391 9.766 1 98.19 129 GLU A O 1
ATOM 1045 N N . VAL A 1 130 ? 3.262 5.094 11.32 1 98.25 130 VAL A N 1
ATOM 1046 C CA . VAL A 1 130 ? 3.922 6.207 11.992 1 98.25 130 VAL A CA 1
ATOM 1047 C C . VAL A 1 130 ? 5.328 5.793 12.414 1 98.25 130 VAL A C 1
ATOM 1049 O O . VAL A 1 130 ? 5.539 4.672 12.883 1 98.25 130 VAL A O 1
ATOM 1052 N N . PHE A 1 131 ? 6.27 6.723 12.219 1 97.62 131 PHE A N 1
ATOM 1053 C CA . PHE A 1 131 ? 7.617 6.449 12.703 1 97.62 131 PHE A CA 1
ATOM 1054 C C . PHE A 1 131 ? 7.605 6.137 14.195 1 97.62 131 PHE A C 1
ATOM 1056 O O . PHE A 1 131 ? 6.926 6.816 14.969 1 97.62 131 PHE A O 1
ATOM 1063 N N . SER A 1 132 ? 8.422 5.156 14.562 1 97.19 132 SER A N 1
ATOM 1064 C CA . SER A 1 132 ? 8.461 4.746 15.961 1 97.19 132 SER A CA 1
ATOM 1065 C C . SER A 1 132 ? 8.984 5.867 16.859 1 97.19 132 SER A C 1
ATOM 1067 O O . SER A 1 132 ? 8.656 5.926 18.047 1 97.19 132 SER A O 1
ATOM 1069 N N . VAL A 1 133 ? 9.734 6.785 16.297 1 95.5 133 VAL A N 1
ATOM 1070 C CA . VAL A 1 133 ? 10.359 7.848 17.078 1 95.5 133 VAL A CA 1
ATOM 1071 C C . VAL A 1 133 ? 9.414 9.039 17.172 1 95.5 133 VAL A C 1
ATOM 1073 O O . VAL A 1 133 ? 9.695 10 17.906 1 95.5 133 VAL A O 1
ATOM 1076 N N . ASN A 1 134 ? 8.312 9.047 16.422 1 95.88 134 ASN A N 1
ATOM 1077 C CA . ASN A 1 134 ? 7.367 10.156 16.422 1 95.88 134 ASN A CA 1
ATOM 1078 C C . ASN A 1 134 ? 6.375 10.055 17.578 1 95.88 134 ASN A C 1
ATOM 1080 O O . ASN A 1 134 ? 5.176 9.875 17.359 1 95.88 134 ASN A O 1
ATOM 1084 N N . GLU A 1 135 ? 6.844 10.305 18.703 1 95.81 135 GLU A N 1
ATOM 1085 C CA . GLU A 1 135 ? 6.062 10.109 19.922 1 95.81 135 GLU A CA 1
ATOM 1086 C C . GLU A 1 135 ? 4.852 11.039 19.953 1 95.81 135 GLU A C 1
ATOM 1088 O O . GLU A 1 135 ? 3.793 10.664 20.469 1 95.81 135 GLU A O 1
ATOM 1093 N N . VAL A 1 136 ? 5.043 12.164 19.484 1 94.94 136 VAL A N 1
ATOM 1094 C CA . VAL A 1 136 ? 3.967 13.148 19.5 1 94.94 136 VAL A CA 1
ATOM 1095 C C . VAL A 1 136 ? 2.787 12.633 18.672 1 94.94 136 VAL A C 1
ATOM 1097 O O . VAL A 1 136 ? 1.643 12.664 19.125 1 94.94 136 VAL A O 1
ATOM 1100 N N . ALA A 1 137 ? 3.023 12.148 17.484 1 97 137 ALA A N 1
ATOM 1101 C CA . ALA A 1 137 ? 1.966 11.617 16.641 1 97 137 ALA A CA 1
ATOM 1102 C C . ALA A 1 137 ? 1.355 10.352 17.25 1 97 137 ALA A C 1
ATOM 1104 O O . ALA A 1 137 ? 0.136 10.172 17.219 1 97 137 ALA A O 1
ATOM 1105 N N . ILE A 1 138 ? 2.184 9.492 17.766 1 97.88 138 ILE A N 1
ATOM 1106 C CA . ILE A 1 138 ? 1.718 8.25 18.375 1 97.88 138 ILE A CA 1
ATOM 1107 C C . ILE A 1 138 ? 0.71 8.57 19.484 1 97.88 138 ILE A C 1
ATOM 1109 O O . ILE A 1 138 ? -0.369 7.973 19.547 1 97.88 138 ILE A O 1
ATOM 1113 N N . ARG A 1 139 ? 1.046 9.492 20.328 1 97.5 139 ARG A N 1
ATOM 1114 C CA . ARG A 1 139 ? 0.154 9.891 21.406 1 97.5 139 ARG A CA 1
ATOM 1115 C C . ARG A 1 139 ? -1.152 10.461 20.875 1 97.5 139 ARG A C 1
ATOM 1117 O O . ARG A 1 139 ? -2.225 10.195 21.422 1 97.5 139 ARG A O 1
ATOM 1124 N N . LEU A 1 140 ? -1.027 11.258 19.875 1 97.81 140 LEU A N 1
ATOM 1125 C CA . LEU A 1 140 ? -2.207 11.805 19.219 1 97.81 140 LEU A CA 1
ATOM 1126 C C . LEU A 1 140 ? -3.148 10.695 18.766 1 97.81 140 LEU A C 1
ATOM 1128 O O . LEU A 1 140 ? -4.352 10.742 19.031 1 97.81 140 LEU A O 1
ATOM 1132 N N . TYR A 1 141 ? -2.623 9.688 18.078 1 98.56 141 TYR A N 1
ATOM 1133 C CA . TYR A 1 141 ? -3.42 8.586 17.547 1 98.56 141 TYR A CA 1
ATOM 1134 C C . TYR A 1 141 ? -4 7.742 18.688 1 98.56 141 TYR A C 1
ATOM 1136 O O . TYR A 1 141 ? -5.164 7.332 18.625 1 98.56 141 TYR A O 1
ATOM 1144 N N . GLU A 1 142 ? -3.17 7.492 19.688 1 98.5 142 GLU A N 1
ATOM 1145 C CA . GLU A 1 142 ? -3.648 6.727 20.828 1 98.5 142 GLU A CA 1
ATOM 1146 C C . GLU A 1 142 ? -4.809 7.434 21.516 1 98.5 142 GLU A C 1
ATOM 1148 O O . GLU A 1 142 ? -5.809 6.805 21.859 1 98.5 142 GLU A O 1
ATOM 1153 N N . ARG A 1 143 ? -4.656 8.703 21.703 1 98 143 ARG A N 1
ATOM 1154 C CA . ARG A 1 143 ? -5.711 9.492 22.328 1 98 143 ARG A CA 1
ATOM 1155 C C . ARG A 1 143 ? -6.984 9.469 21.5 1 98 143 ARG A C 1
ATOM 1157 O O . ARG A 1 143 ? -8.094 9.562 22.031 1 98 143 ARG A O 1
ATOM 1164 N N . ALA A 1 144 ? -6.828 9.336 20.219 1 98.19 144 ALA A N 1
ATOM 1165 C CA . ALA A 1 144 ? -7.965 9.312 19.312 1 98.19 144 ALA A CA 1
ATOM 1166 C C . ALA A 1 144 ? -8.602 7.926 19.25 1 98.19 144 ALA A C 1
ATOM 1168 O O . ALA A 1 144 ? -9.648 7.738 18.625 1 98.19 144 ALA A O 1
ATOM 1169 N N . GLY A 1 145 ? -7.953 6.898 19.828 1 98.25 145 GLY A N 1
ATOM 1170 C CA . GLY A 1 145 ? -8.555 5.582 19.906 1 98.25 145 GLY A CA 1
ATOM 1171 C C . GLY A 1 145 ? -7.863 4.551 19.031 1 98.25 145 GLY A C 1
ATOM 1172 O O . GLY A 1 145 ? -8.352 3.43 18.891 1 98.25 145 GLY A O 1
ATOM 1173 N N . PHE A 1 146 ? -6.734 4.891 18.484 1 98.69 146 PHE A N 1
ATOM 1174 C CA . PHE A 1 146 ? -5.965 3.926 17.703 1 98.69 146 PHE A CA 1
ATOM 1175 C C . PHE A 1 146 ? -5.199 2.979 18.625 1 98.69 146 PHE A C 1
ATOM 1177 O O . PHE A 1 146 ? -4.738 3.381 19.703 1 98.69 146 PHE A O 1
ATOM 1184 N N . ASN A 1 147 ? -5 1.775 18.047 1 98 147 ASN A N 1
ATOM 1185 C CA . ASN A 1 147 ? -4.191 0.768 18.719 1 98 147 ASN A CA 1
ATOM 1186 C C . ASN A 1 147 ? -3.021 0.314 17.859 1 98 147 ASN A C 1
ATOM 1188 O O . ASN A 1 147 ? -3.154 0.211 16.641 1 98 147 ASN A O 1
ATOM 1192 N N . ARG A 1 148 ? -1.919 0.047 18.516 1 97.19 148 ARG A N 1
ATOM 1193 C CA . ARG A 1 148 ? -0.786 -0.533 17.797 1 97.19 148 ARG A CA 1
ATOM 1194 C C . ARG A 1 148 ? -1.068 -1.979 17.406 1 97.19 148 ARG A C 1
ATOM 1196 O O . ARG A 1 148 ? -1.492 -2.783 18.234 1 97.19 148 ARG A O 1
ATOM 1203 N N . ILE A 1 149 ? -0.802 -2.285 16.141 1 96 149 ILE A N 1
ATOM 1204 C CA . ILE A 1 149 ? -1.145 -3.643 15.734 1 96 149 ILE A CA 1
ATOM 1205 C C . ILE A 1 149 ? 0.065 -4.305 15.086 1 96 149 ILE A C 1
ATOM 1207 O O . ILE A 1 149 ? 0.012 -5.48 14.711 1 96 149 ILE A O 1
ATOM 1211 N N . GLY A 1 150 ? 1.117 -3.598 14.953 1 94.94 150 GLY A N 1
ATOM 1212 C CA . GLY A 1 150 ? 2.314 -4.176 14.367 1 94.94 150 GLY A CA 1
ATOM 1213 C C . GLY A 1 150 ? 3.465 -3.193 14.266 1 94.94 150 GLY A C 1
ATOM 1214 O O . GLY A 1 150 ? 3.283 -1.993 14.477 1 94.94 150 GLY A O 1
ATOM 1215 N N . VAL A 1 151 ? 4.641 -3.719 13.984 1 96.56 151 VAL A N 1
ATOM 1216 C CA . VAL A 1 151 ? 5.844 -2.922 13.766 1 96.56 151 VAL A CA 1
ATOM 1217 C C . VAL A 1 151 ? 6.578 -3.426 12.523 1 96.56 151 VAL A C 1
ATOM 1219 O O . VAL A 1 151 ? 6.734 -4.633 12.336 1 96.56 151 VAL A O 1
ATOM 1222 N N . PHE A 1 152 ? 6.953 -2.516 11.68 1 97.62 152 PHE A N 1
ATOM 1223 C CA . PHE A 1 152 ? 7.805 -2.789 10.531 1 97.62 152 PHE A CA 1
ATOM 1224 C C . PHE A 1 152 ? 9.227 -2.299 10.781 1 97.62 152 PHE A C 1
ATOM 1226 O O . PHE A 1 152 ? 9.508 -1.106 10.648 1 97.62 152 PHE A O 1
ATOM 1233 N N . PRO A 1 153 ? 10.109 -3.209 11.109 1 96.69 153 PRO A N 1
ATOM 1234 C CA . PRO A 1 153 ? 11.484 -2.803 11.406 1 96.69 153 PRO A CA 1
ATOM 1235 C C . PRO A 1 153 ? 12.234 -2.303 10.172 1 96.69 153 PRO A C 1
ATOM 1237 O O . PRO A 1 153 ? 12.055 -2.836 9.078 1 96.69 153 PRO A O 1
ATOM 1240 N N . ARG A 1 154 ? 13.055 -1.273 10.383 1 97.12 154 ARG A N 1
ATOM 1241 C CA . ARG A 1 154 ? 13.906 -0.731 9.336 1 97.12 154 ARG A CA 1
ATOM 1242 C C . ARG A 1 154 ? 13.102 -0.444 8.07 1 97.12 154 ARG A C 1
ATOM 1244 O O . ARG A 1 154 ? 13.547 -0.757 6.961 1 97.12 154 ARG A O 1
ATOM 1251 N N . GLU A 1 155 ? 11.93 0.089 8.25 1 98.06 155 GLU A N 1
ATOM 1252 C CA . GLU A 1 155 ? 10.992 0.29 7.148 1 98.06 155 GLU A CA 1
ATOM 1253 C C . GLU A 1 155 ? 11.398 1.482 6.289 1 98.06 155 GLU A C 1
ATOM 1255 O O . GLU A 1 155 ? 11.219 1.464 5.066 1 98.06 155 GLU A O 1
ATOM 1260 N N . VAL A 1 156 ? 11.891 2.479 6.918 1 98.06 156 VAL A N 1
ATOM 1261 C CA . VAL A 1 156 ? 12.258 3.717 6.238 1 98.06 156 VAL A CA 1
ATOM 1262 C C . VAL A 1 156 ? 13.773 3.891 6.266 1 98.06 156 VAL A C 1
ATOM 1264 O O . VAL A 1 156 ? 14.406 3.709 7.305 1 98.06 156 VAL A O 1
ATOM 1267 N N . ARG A 1 157 ? 14.32 4.23 5.168 1 96.88 157 ARG A N 1
ATOM 1268 C CA . ARG A 1 157 ? 15.742 4.523 5.066 1 96.88 157 ARG A CA 1
ATOM 1269 C C . ARG A 1 157 ? 15.977 5.98 4.684 1 96.88 157 ARG A C 1
ATOM 1271 O O . ARG A 1 157 ? 15.516 6.43 3.631 1 96.88 157 ARG A O 1
ATOM 1278 N N . ARG A 1 158 ? 16.578 6.727 5.496 1 94.81 158 ARG A N 1
ATOM 1279 C CA . ARG A 1 158 ? 17 8.102 5.25 1 94.81 158 ARG A CA 1
ATOM 1280 C C . ARG A 1 158 ? 18.5 8.258 5.422 1 94.81 158 ARG A C 1
ATOM 1282 O O . ARG A 1 158 ? 19 8.305 6.551 1 94.81 158 ARG A O 1
ATOM 1289 N N . GLY A 1 159 ? 19.172 8.336 4.215 1 90.38 159 GLY A N 1
ATOM 1290 C CA . GLY A 1 159 ? 20.625 8.258 4.297 1 90.38 159 GLY A CA 1
ATOM 1291 C C . GLY A 1 159 ? 21.109 6.941 4.875 1 90.38 159 GLY A C 1
ATOM 1292 O O . GLY A 1 159 ? 20.75 5.867 4.387 1 90.38 159 GLY A O 1
ATOM 1293 N N . SER A 1 160 ? 21.875 6.977 5.965 1 91.44 160 SER A N 1
ATOM 1294 C CA . SER A 1 160 ? 22.406 5.781 6.598 1 91.44 160 SER A CA 1
ATOM 1295 C C . SER A 1 160 ? 21.531 5.316 7.754 1 91.44 160 SER A C 1
ATOM 1297 O O . SER A 1 160 ? 21.781 4.27 8.352 1 91.44 160 SER A O 1
ATOM 1299 N N . ALA A 1 161 ? 20.5 6.066 7.98 1 93.75 161 ALA A N 1
ATOM 1300 C CA . ALA A 1 161 ? 19.656 5.766 9.133 1 93.75 161 ALA A CA 1
ATOM 1301 C C . ALA A 1 161 ? 18.422 4.98 8.711 1 93.75 161 ALA A C 1
ATOM 1303 O O . ALA A 1 161 ? 17.859 5.219 7.633 1 93.75 161 ALA A O 1
ATOM 1304 N N . PHE A 1 162 ? 18.031 4.074 9.539 1 96.69 162 PHE A N 1
ATOM 1305 C CA . PHE A 1 162 ? 16.781 3.34 9.383 1 96.69 162 PHE A CA 1
ATOM 1306 C C . PHE A 1 162 ? 15.805 3.68 10.508 1 96.69 162 PHE A C 1
ATOM 1308 O O . PHE A 1 162 ? 16.219 3.91 11.648 1 96.69 162 PHE A O 1
ATOM 1315 N N . PHE A 1 163 ? 14.57 3.666 10.141 1 97.38 163 PHE A N 1
ATOM 1316 C CA . PHE A 1 163 ? 13.523 3.893 11.125 1 97.38 163 PHE A CA 1
ATOM 1317 C C . PHE A 1 163 ? 12.484 2.775 11.078 1 97.38 163 PHE A C 1
ATOM 1319 O O . PHE A 1 163 ? 12.109 2.314 10 1 97.38 163 PHE A O 1
ATOM 1326 N N . ASP A 1 164 ? 12.102 2.385 12.297 1 97.88 164 ASP A N 1
ATOM 1327 C CA . ASP A 1 164 ? 10.961 1.482 12.406 1 97.88 164 ASP A CA 1
ATOM 1328 C C . ASP A 1 164 ? 9.648 2.238 12.227 1 97.88 164 ASP A C 1
ATOM 1330 O O . ASP A 1 164 ? 9.555 3.424 12.547 1 97.88 164 ASP A O 1
ATOM 1334 N N . VAL A 1 165 ? 8.719 1.511 11.711 1 98.06 165 VAL A N 1
ATOM 1335 C CA . VAL A 1 165 ? 7.379 2.057 11.539 1 98.06 165 VAL A CA 1
ATOM 1336 C C . VAL A 1 165 ? 6.379 1.244 12.367 1 98.06 165 VAL A C 1
ATOM 1338 O O . VAL A 1 165 ? 6.383 0.012 12.32 1 98.06 165 VAL A O 1
ATOM 1341 N N . ILE A 1 166 ? 5.59 1.924 13.156 1 98.19 166 ILE A N 1
ATOM 1342 C CA . ILE A 1 166 ? 4.5 1.306 13.898 1 98.19 166 ILE A CA 1
ATOM 1343 C C . ILE A 1 166 ? 3.207 1.395 13.094 1 98.19 166 ILE A C 1
ATOM 1345 O O . ILE A 1 166 ? 2.9 2.439 12.516 1 98.19 166 ILE A O 1
ATOM 1349 N N . VAL A 1 167 ? 2.514 0.327 13 1 98.38 167 VAL A N 1
ATOM 1350 C CA . VAL A 1 167 ? 1.198 0.303 12.367 1 98.38 167 VAL A CA 1
ATOM 1351 C C . VAL A 1 167 ? 0.109 0.404 13.438 1 98.38 167 VAL A C 1
ATOM 1353 O O . VAL A 1 167 ? 0.127 -0.335 14.422 1 98.38 167 VAL A O 1
ATOM 1356 N N . MET A 1 168 ? -0.796 1.351 13.242 1 98.5 168 MET A N 1
ATOM 1357 C CA . MET A 1 168 ? -1.911 1.539 14.164 1 98.5 168 MET A CA 1
ATOM 1358 C C . MET A 1 168 ? -3.246 1.445 13.438 1 98.5 168 MET A C 1
ATOM 1360 O O . MET A 1 168 ? -3.309 1.649 12.219 1 98.5 168 MET A O 1
ATOM 1364 N N . GLU A 1 169 ? -4.211 1.114 14.18 1 98.44 169 GLU A N 1
ATOM 1365 C CA . GLU A 1 169 ? -5.52 0.928 13.562 1 98.44 169 GLU A CA 1
ATOM 1366 C C . GLU A 1 169 ? -6.633 1.443 14.469 1 98.44 169 GLU A C 1
ATOM 1368 O O . GLU A 1 169 ? -6.492 1.455 15.695 1 98.44 169 GLU A O 1
ATOM 1373 N N . TYR A 1 170 ? -7.641 1.912 13.891 1 98.25 170 TYR A N 1
ATOM 1374 C CA . TYR A 1 170 ? -8.867 2.436 14.477 1 98.25 170 TYR A CA 1
ATOM 1375 C C . TYR A 1 170 ? -10.094 1.74 13.891 1 98.25 170 TYR A C 1
ATOM 1377 O O . TYR A 1 170 ? -10.18 1.547 12.672 1 98.25 170 TYR A O 1
ATOM 1385 N N . TYR A 1 171 ? -11.055 1.271 14.719 1 97.19 171 TYR A N 1
ATOM 1386 C CA . TYR A 1 171 ? -12.312 0.673 14.273 1 97.19 171 TYR A CA 1
ATOM 1387 C C . TYR A 1 171 ? -13.484 1.608 14.539 1 97.19 171 TYR A C 1
ATOM 1389 O O . TYR A 1 171 ? -13.578 2.211 15.609 1 97.19 171 TYR A O 1
ATOM 1397 N N . TYR A 1 172 ? -14.289 1.713 13.57 1 96.81 172 TYR A N 1
ATOM 1398 C CA . TYR A 1 172 ? -15.5 2.506 13.766 1 96.81 172 TYR A CA 1
ATOM 1399 C C . TYR A 1 172 ? -16.547 1.717 14.539 1 96.81 172 TYR A C 1
ATOM 1401 O O . TYR A 1 172 ? -16.578 0.486 14.469 1 96.81 172 TYR A O 1
ATOM 1409 N N . MET B 1 1 ? 7.34 -31.453 -16.484 1 85.69 1 MET B N 1
ATOM 1410 C CA . MET B 1 1 ? 8.508 -30.688 -16.062 1 85.69 1 MET B CA 1
ATOM 1411 C C . MET B 1 1 ? 8.219 -29.188 -16.156 1 85.69 1 MET B C 1
ATOM 1413 O O . MET B 1 1 ? 7.613 -28.719 -17.109 1 85.69 1 MET B O 1
ATOM 1417 N N . TYR B 1 2 ? 8.312 -28.391 -15.18 1 94.69 2 TYR B N 1
ATOM 1418 C CA . TYR B 1 2 ? 8.078 -26.938 -15.219 1 94.69 2 TYR B CA 1
ATOM 1419 C C . TYR B 1 2 ? 9.391 -26.172 -15.266 1 94.69 2 TYR B C 1
ATOM 1421 O O . TYR B 1 2 ? 10.453 -26.734 -14.945 1 94.69 2 TYR B O 1
ATOM 1429 N N . LYS B 1 3 ? 9.328 -25.016 -15.859 1 97.38 3 LYS B N 1
ATOM 1430 C CA . LYS B 1 3 ? 10.461 -24.094 -15.945 1 97.38 3 LYS B CA 1
ATOM 1431 C C . LYS B 1 3 ? 10.148 -22.781 -15.234 1 97.38 3 LYS B C 1
ATOM 1433 O O . LYS B 1 3 ? 9.055 -22.234 -15.375 1 97.38 3 LYS B O 1
ATOM 1438 N N . ILE B 1 4 ? 11.117 -22.328 -14.375 1 98.62 4 ILE B N 1
ATOM 1439 C CA . ILE B 1 4 ? 11.031 -21 -13.766 1 98.62 4 ILE B CA 1
ATOM 1440 C C . ILE B 1 4 ? 11.938 -20.031 -14.516 1 98.62 4 ILE B C 1
ATOM 1442 O O . ILE B 1 4 ? 13.133 -20.297 -14.695 1 98.62 4 ILE B O 1
ATOM 1446 N N . ARG B 1 5 ? 11.41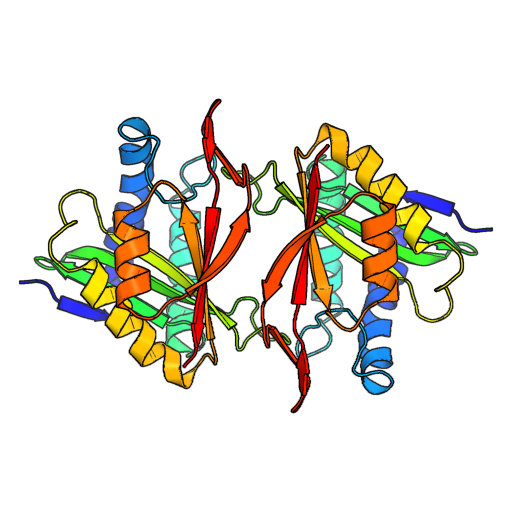4 -18.969 -14.914 1 98.5 5 ARG B N 1
ATOM 1447 C CA . ARG B 1 5 ? 12.195 -18.016 -15.695 1 98.5 5 ARG B CA 1
ATOM 1448 C C . ARG B 1 5 ? 11.656 -16.594 -15.516 1 98.5 5 ARG B C 1
ATOM 1450 O O . ARG B 1 5 ? 10.617 -16.391 -14.875 1 98.5 5 ARG B O 1
ATOM 1457 N N . ASP B 1 6 ? 12.367 -15.617 -16.109 1 98.5 6 ASP B N 1
ATOM 1458 C CA . ASP B 1 6 ? 11.898 -14.234 -16.109 1 98.5 6 ASP B CA 1
ATOM 1459 C C . ASP B 1 6 ? 10.695 -14.07 -17.031 1 98.5 6 ASP B C 1
ATOM 1461 O O . ASP B 1 6 ? 10.562 -14.789 -18.031 1 98.5 6 ASP B O 1
ATOM 1465 N N . ILE B 1 7 ? 9.859 -13.141 -16.734 1 98.69 7 ILE B N 1
ATOM 1466 C CA . ILE B 1 7 ? 8.711 -12.789 -17.562 1 98.69 7 ILE B CA 1
ATOM 1467 C C . ILE B 1 7 ? 9.195 -12.266 -18.922 1 98.69 7 ILE B C 1
ATOM 1469 O O . ILE B 1 7 ? 10.242 -11.617 -19 1 98.69 7 ILE B O 1
ATOM 1473 N N . ALA B 1 8 ? 8.461 -12.516 -19.969 1 98.25 8 ALA B N 1
ATOM 1474 C CA . ALA B 1 8 ? 8.734 -12.031 -21.312 1 98.25 8 ALA B CA 1
ATOM 1475 C C . ALA B 1 8 ? 7.48 -11.445 -21.953 1 98.25 8 ALA B C 1
ATOM 1477 O O . ALA B 1 8 ? 6.363 -11.727 -21.5 1 98.25 8 ALA B O 1
ATOM 1478 N N . TRP B 1 9 ? 7.68 -10.672 -23.016 1 98.25 9 TRP B N 1
ATOM 1479 C CA . TRP B 1 9 ? 6.562 -10.039 -23.703 1 98.25 9 TRP B CA 1
ATOM 1480 C C . TRP B 1 9 ? 5.586 -11.086 -24.234 1 98.25 9 TRP B C 1
ATOM 1482 O O . TRP B 1 9 ? 4.375 -10.844 -24.281 1 98.25 9 TRP B O 1
ATOM 1492 N N . THR B 1 10 ? 6.09 -12.227 -24.562 1 98.38 10 THR B N 1
ATOM 1493 C CA . THR B 1 10 ? 5.277 -13.273 -25.172 1 98.38 10 THR B CA 1
ATOM 1494 C C . THR B 1 10 ? 4.379 -13.93 -24.125 1 98.38 10 THR B C 1
ATOM 1496 O O . THR B 1 10 ? 3.502 -14.727 -24.469 1 98.38 10 THR B O 1
ATOM 1499 N N . ASP B 1 11 ? 4.523 -13.578 -22.891 1 98.69 11 ASP B N 1
ATOM 1500 C CA . ASP B 1 11 ? 3.768 -14.203 -21.797 1 98.69 11 ASP B CA 1
ATOM 1501 C C . ASP B 1 11 ? 2.445 -13.477 -21.578 1 98.69 11 ASP B C 1
ATOM 1503 O O . ASP B 1 11 ? 1.647 -13.883 -20.719 1 98.69 11 ASP B O 1
ATOM 1507 N N . LEU B 1 12 ? 2.148 -12.43 -22.281 1 98.62 12 LEU B N 1
ATOM 1508 C CA . LEU B 1 12 ? 1.061 -11.492 -22.016 1 98.62 12 LEU B CA 1
ATOM 1509 C C . LEU B 1 12 ? -0.255 -12.234 -21.812 1 98.62 12 LEU B C 1
ATOM 1511 O O . LEU B 1 12 ? -0.864 -12.148 -20.75 1 98.62 12 LEU B O 1
ATOM 1515 N N . LEU B 1 13 ? -0.659 -12.992 -22.766 1 98.69 13 LEU B N 1
ATOM 1516 C CA . LEU B 1 13 ? -1.973 -13.625 -22.719 1 98.69 13 LEU B CA 1
ATOM 1517 C C . LEU B 1 13 ? -2.049 -14.641 -21.578 1 98.69 13 LEU B C 1
ATOM 1519 O O . LEU B 1 13 ? -3.061 -14.719 -20.875 1 98.69 13 LEU B O 1
ATOM 1523 N N . ASP B 1 14 ? -0.995 -15.414 -21.391 1 98.75 14 ASP B N 1
ATOM 1524 C CA . ASP B 1 14 ? -0.991 -16.422 -20.344 1 98.75 14 ASP B CA 1
ATOM 1525 C C . ASP B 1 14 ? -1.07 -15.781 -18.953 1 98.75 14 ASP B C 1
ATOM 1527 O O . ASP B 1 14 ? -1.771 -16.281 -18.078 1 98.75 14 ASP B O 1
ATOM 1531 N N . VAL B 1 15 ? -0.346 -14.727 -18.766 1 98.62 15 VAL B N 1
ATOM 1532 C CA . VAL B 1 15 ? -0.332 -14.031 -17.484 1 98.62 15 VAL B CA 1
ATOM 1533 C C . VAL B 1 15 ? -1.721 -13.469 -17.188 1 98.62 15 VAL B C 1
ATOM 1535 O O . VAL B 1 15 ? -2.25 -13.656 -16.078 1 98.62 15 VAL B O 1
ATOM 1538 N N . ILE B 1 16 ? -2.32 -12.844 -18.172 1 98.25 16 ILE B N 1
ATOM 1539 C CA . ILE B 1 16 ? -3.637 -12.242 -18 1 98.25 16 ILE B CA 1
ATOM 1540 C C . ILE B 1 16 ? -4.672 -13.336 -17.734 1 98.25 16 ILE B C 1
ATOM 1542 O O . ILE B 1 16 ? -5.484 -13.211 -16.812 1 98.25 16 ILE B O 1
ATOM 1546 N N . GLU B 1 17 ? -4.617 -14.406 -18.484 1 97.81 17 GLU B N 1
ATOM 1547 C CA . GLU B 1 17 ? -5.562 -15.508 -18.328 1 97.81 17 GLU B CA 1
ATOM 1548 C C . GLU B 1 17 ? -5.406 -16.172 -16.953 1 97.81 17 GLU B C 1
ATOM 1550 O O . GLU B 1 17 ? -6.395 -16.594 -16.359 1 97.81 17 GLU B O 1
ATOM 1555 N N . THR B 1 18 ? -4.203 -16.312 -16.578 1 97.5 18 THR B N 1
ATOM 1556 C CA . THR B 1 18 ? -3.947 -16.875 -15.258 1 97.5 18 THR B CA 1
ATOM 1557 C C . THR B 1 18 ? -4.598 -16.031 -14.172 1 97.5 18 THR B C 1
ATOM 1559 O O . THR B 1 18 ? -5.316 -16.547 -13.312 1 97.5 18 THR B O 1
ATOM 1562 N N . TYR B 1 19 ? -4.434 -14.75 -14.242 1 97.56 19 TYR B N 1
ATOM 1563 C CA . TYR B 1 19 ? -5.039 -13.867 -13.25 1 97.56 19 TYR B CA 1
ATOM 1564 C C . TYR B 1 19 ? -6.559 -13.945 -13.305 1 97.56 19 TYR B C 1
ATOM 1566 O O . TYR B 1 19 ? -7.223 -14.023 -12.273 1 97.56 19 TYR B O 1
ATOM 1574 N N . TYR B 1 20 ? -7.102 -13.961 -14.492 1 97.44 20 TYR B N 1
ATOM 1575 C CA . TYR B 1 20 ? -8.547 -14.023 -14.688 1 97.44 20 TYR B CA 1
ATOM 1576 C C . TYR B 1 20 ? -9.133 -15.297 -14.094 1 97.44 20 TYR B C 1
ATOM 1578 O O . TYR B 1 20 ? -10.258 -15.305 -13.594 1 97.44 20 TYR B O 1
ATOM 1586 N N . SER B 1 21 ? -8.391 -16.328 -14.141 1 97 21 SER B N 1
ATOM 1587 C CA . SER B 1 21 ? -8.883 -17.625 -13.664 1 97 21 SER B CA 1
ATOM 1588 C C . SER B 1 21 ? -9.188 -17.578 -12.172 1 97 21 SER B C 1
ATOM 1590 O O . SER B 1 21 ? -9.977 -18.375 -11.672 1 97 21 SER B O 1
ATOM 1592 N N . PHE B 1 22 ? -8.594 -16.641 -11.484 1 96.94 22 PHE B N 1
ATOM 1593 C CA . PHE B 1 22 ? -8.828 -16.531 -10.055 1 96.94 22 PHE B CA 1
ATOM 1594 C C . PHE B 1 22 ? -10.195 -15.914 -9.766 1 96.94 22 PHE B C 1
ATOM 1596 O O . PHE B 1 22 ? -10.789 -16.172 -8.719 1 96.94 22 PHE B O 1
ATOM 1603 N N . TYR B 1 23 ? -10.68 -15.086 -10.633 1 95.94 23 TYR B N 1
ATOM 1604 C CA . TYR B 1 23 ? -12.023 -14.539 -10.484 1 95.94 23 TYR B CA 1
ATOM 1605 C C . TYR B 1 23 ? -13.078 -15.633 -10.617 1 95.94 23 TYR B C 1
ATOM 1607 O O . TYR B 1 23 ? -14.125 -15.578 -9.961 1 95.94 23 TYR B O 1
ATOM 1615 N N . ASP B 1 24 ? -12.742 -16.594 -11.43 1 94.31 24 ASP B N 1
ATOM 1616 C CA . ASP B 1 24 ? -13.633 -17.75 -11.531 1 94.31 24 ASP B CA 1
ATOM 1617 C C . ASP B 1 24 ? -13.508 -18.656 -10.305 1 94.31 24 ASP B C 1
ATOM 1619 O O . ASP B 1 24 ? -14.508 -19.125 -9.766 1 94.31 24 ASP B O 1
ATOM 1623 N N . GLU B 1 25 ? -12.352 -18.828 -9.891 1 96.12 25 GLU B N 1
ATOM 1624 C CA . GLU B 1 25 ? -12.07 -19.75 -8.789 1 96.12 25 GLU B CA 1
ATOM 1625 C C . GLU B 1 25 ? -12.695 -19.266 -7.488 1 96.12 25 GLU B C 1
ATOM 1627 O O . GLU B 1 25 ? -13.133 -20.078 -6.664 1 96.12 25 GLU B O 1
ATOM 1632 N N . VAL B 1 26 ? -12.672 -17.969 -7.262 1 94.5 26 VAL B N 1
ATOM 1633 C CA . VAL B 1 26 ? -13.141 -17.406 -6 1 94.5 26 VAL B CA 1
ATOM 1634 C C . VAL B 1 26 ? -14.625 -17.703 -5.82 1 94.5 26 VAL B C 1
ATOM 1636 O O . VAL B 1 26 ? -15.117 -17.797 -4.691 1 94.5 26 VAL B O 1
ATOM 1639 N N . ASN B 1 27 ? -15.367 -17.859 -6.891 1 91 27 ASN B N 1
ATOM 1640 C CA . ASN B 1 27 ? -16.781 -18.203 -6.828 1 91 27 ASN B CA 1
ATOM 1641 C C . ASN B 1 27 ? -16.984 -19.609 -6.254 1 91 27 ASN B C 1
ATOM 1643 O O . ASN B 1 27 ? -18.016 -19.875 -5.629 1 91 27 ASN B O 1
ATOM 1647 N N . ASP B 1 28 ? -15.945 -20.375 -6.426 1 91.88 28 ASP B N 1
ATOM 1648 C CA . ASP B 1 28 ? -16.016 -21.766 -5.961 1 91.88 28 ASP B CA 1
ATOM 1649 C C . ASP B 1 28 ? -15.367 -21.922 -4.59 1 91.88 28 ASP B C 1
ATOM 1651 O O . ASP B 1 28 ? -15.68 -22.844 -3.844 1 91.88 28 ASP B O 1
ATOM 1655 N N . ASN B 1 29 ? -14.43 -21.141 -4.34 1 91.44 29 ASN B N 1
ATOM 1656 C CA . ASN B 1 29 ? -13.641 -21.188 -3.111 1 91.44 29 ASN B CA 1
ATOM 1657 C C . ASN B 1 29 ? -13.477 -19.797 -2.5 1 91.44 29 ASN B C 1
ATOM 1659 O O . ASN B 1 29 ? -12.5 -19.094 -2.781 1 91.44 29 ASN B O 1
ATOM 1663 N N . ARG B 1 30 ? -14.273 -19.453 -1.572 1 87.31 30 ARG B N 1
ATOM 1664 C CA . ARG B 1 30 ? -14.281 -18.125 -0.972 1 87.31 30 ARG B CA 1
ATOM 1665 C C . ARG B 1 30 ? -13.023 -17.891 -0.144 1 87.31 30 ARG B C 1
ATOM 1667 O O . ARG B 1 30 ? -12.68 -16.75 0.165 1 87.31 30 ARG B O 1
ATOM 1674 N N . ASP B 1 31 ? -12.32 -18.938 0.151 1 89.75 31 ASP B N 1
ATOM 1675 C CA . ASP B 1 31 ? -11.141 -18.828 1.002 1 89.75 31 ASP B CA 1
ATOM 1676 C C . ASP B 1 31 ? -9.867 -18.656 0.165 1 89.75 31 ASP B C 1
ATOM 1678 O O . ASP B 1 31 ? -8.758 -18.688 0.7 1 89.75 31 ASP B O 1
ATOM 1682 N N . LEU B 1 32 ? -10.148 -18.547 -1.127 1 92 32 LEU B N 1
ATOM 1683 C CA . LEU B 1 32 ? -9 -18.297 -1.995 1 92 32 LEU B CA 1
ATOM 1684 C C . LEU B 1 32 ? -8.148 -17.156 -1.459 1 92 32 LEU B C 1
ATOM 1686 O O . LEU B 1 32 ? -8.656 -16.047 -1.258 1 92 32 LEU B O 1
ATOM 1690 N N . GLY B 1 33 ? -6.875 -17.359 -1.176 1 92.88 33 GLY B N 1
ATOM 1691 C CA . GLY B 1 33 ? -5.98 -16.453 -0.47 1 92.88 33 GLY B CA 1
ATOM 1692 C C . GLY B 1 33 ? -5.395 -15.367 -1.363 1 92.88 33 GLY B C 1
ATOM 1693 O O . GLY B 1 33 ? -4.184 -15.133 -1.351 1 92.88 33 GLY B O 1
ATOM 1694 N N . LEU B 1 34 ? -6.188 -14.75 -2.246 1 93.88 34 LEU B N 1
ATOM 1695 C CA . LEU B 1 34 ? -5.801 -13.641 -3.109 1 93.88 34 LEU B CA 1
ATOM 1696 C C . LEU B 1 34 ? -6.805 -12.5 -3.004 1 93.88 34 LEU B C 1
ATOM 1698 O O . LEU B 1 34 ? -8.016 -12.711 -3.123 1 93.88 34 LEU B O 1
ATOM 1702 N N . ILE B 1 35 ? -6.316 -11.336 -2.752 1 96.44 35 ILE B N 1
ATOM 1703 C CA . ILE B 1 35 ? -7.176 -10.156 -2.703 1 96.44 35 ILE B CA 1
ATOM 1704 C C . ILE B 1 35 ? -7.512 -9.703 -4.121 1 96.44 35 ILE B C 1
ATOM 1706 O O . ILE B 1 35 ? -6.613 -9.43 -4.922 1 96.44 35 ILE B O 1
ATOM 1710 N N . LEU B 1 36 ? -8.766 -9.562 -4.418 1 97.12 36 LEU B N 1
ATOM 1711 C CA . LEU B 1 36 ? -9.211 -9.242 -5.773 1 97.12 36 LEU B CA 1
ATOM 1712 C C . LEU B 1 36 ? -9.891 -7.875 -5.812 1 97.12 36 LEU B C 1
ATOM 1714 O O . LEU B 1 36 ? -10.344 -7.375 -4.781 1 97.12 36 LEU B O 1
ATOM 1718 N N . TYR B 1 37 ? -9.898 -7.32 -7.016 1 97.12 37 TYR B N 1
ATOM 1719 C CA . TYR B 1 37 ? -10.789 -6.191 -7.281 1 97.12 37 TYR B CA 1
ATOM 1720 C C . TYR B 1 37 ? -12.242 -6.637 -7.281 1 97.12 37 TYR B C 1
ATOM 1722 O O . TYR B 1 37 ? -12.531 -7.832 -7.387 1 97.12 37 TYR B O 1
ATOM 1730 N N . SER B 1 38 ? -13.148 -5.664 -7.156 1 95.19 38 SER B N 1
ATOM 1731 C CA . SER B 1 38 ? -14.578 -5.949 -7.074 1 95.19 38 SER B CA 1
ATOM 1732 C C . SER B 1 38 ? -15.102 -6.512 -8.391 1 95.19 38 SER B C 1
ATOM 1734 O O . SER B 1 38 ? -16.109 -7.219 -8.414 1 95.19 38 SER B O 1
ATOM 1736 N N . SER B 1 39 ? -14.445 -6.09 -9.445 1 95.06 39 SER B N 1
ATOM 1737 C CA . SER B 1 39 ? -14.75 -6.613 -10.766 1 95.06 39 SER B CA 1
ATOM 1738 C C . SER B 1 39 ? -13.484 -6.996 -11.523 1 95.06 39 SER B C 1
ATOM 1740 O O . SER B 1 39 ? -12.43 -6.398 -11.312 1 95.06 39 SER B O 1
ATOM 1742 N N . LYS B 1 40 ? -13.664 -8.016 -12.344 1 95.69 40 LYS B N 1
ATOM 1743 C CA . LYS B 1 40 ? -12.57 -8.406 -13.227 1 95.69 40 LYS B CA 1
ATOM 1744 C C . LYS B 1 40 ? -12.055 -7.211 -14.023 1 95.69 40 LYS B C 1
ATOM 1746 O O . LYS B 1 40 ? -12.836 -6.5 -14.664 1 95.69 40 LYS B O 1
ATOM 1751 N N . PRO B 1 41 ? -10.734 -6.91 -13.953 1 97.5 41 PRO B N 1
ATOM 1752 C CA . PRO B 1 41 ? -10.219 -5.785 -14.734 1 97.5 41 PRO B CA 1
ATOM 1753 C C . PRO B 1 41 ? -10.406 -5.984 -16.234 1 97.5 41 PRO B C 1
ATOM 1755 O O . PRO B 1 41 ? -10.453 -7.125 -16.719 1 97.5 41 PRO B O 1
ATOM 1758 N N . SER B 1 42 ? -10.453 -4.934 -17 1 98.12 42 SER B N 1
ATOM 1759 C CA . SER B 1 42 ? -10.562 -5.039 -18.453 1 98.12 42 SER B CA 1
ATOM 1760 C C . SER B 1 42 ? -9.281 -5.574 -19.062 1 98.12 42 SER B C 1
ATOM 1762 O O . SER B 1 42 ? -8.211 -5.508 -18.453 1 98.12 42 SER B O 1
ATOM 1764 N N . PHE B 1 43 ? -9.43 -6.074 -20.234 1 98.12 43 PHE B N 1
ATOM 1765 C CA . PHE B 1 43 ? -8.258 -6.543 -20.969 1 98.12 43 PHE B CA 1
ATOM 1766 C C . PHE B 1 43 ? -7.258 -5.406 -21.156 1 98.12 43 PHE B C 1
ATOM 1768 O O . PHE B 1 43 ? -6.051 -5.602 -21 1 98.12 43 PHE B O 1
ATOM 1775 N N . GLU B 1 44 ? -7.699 -4.215 -21.453 1 98.38 44 GLU B N 1
ATOM 1776 C CA . GLU B 1 44 ? -6.848 -3.047 -21.656 1 98.38 44 GLU B CA 1
ATOM 1777 C C . GLU B 1 44 ? -6.082 -2.693 -20.375 1 98.38 44 GLU B C 1
ATOM 1779 O O . GLU B 1 44 ? -4.895 -2.371 -20.438 1 98.38 44 GLU B O 1
ATOM 1784 N N . ASP B 1 45 ? -6.754 -2.744 -19.281 1 97.81 45 ASP B N 1
ATOM 1785 C CA . ASP B 1 45 ? -6.109 -2.459 -18.016 1 97.81 45 ASP B CA 1
ATOM 1786 C C . ASP B 1 45 ? -4.992 -3.461 -17.719 1 97.81 45 ASP B C 1
ATOM 1788 O O . ASP B 1 45 ? -3.924 -3.086 -17.234 1 97.81 45 ASP B O 1
ATOM 1792 N N . GLU B 1 46 ? -5.273 -4.695 -18.047 1 98.25 46 GLU B N 1
ATOM 1793 C CA . GLU B 1 46 ? -4.289 -5.742 -17.781 1 98.25 46 GLU B CA 1
ATOM 1794 C C . GLU B 1 46 ? -3.102 -5.645 -18.734 1 98.25 46 GLU B C 1
ATOM 1796 O O . GLU B 1 46 ? -1.965 -5.922 -18.3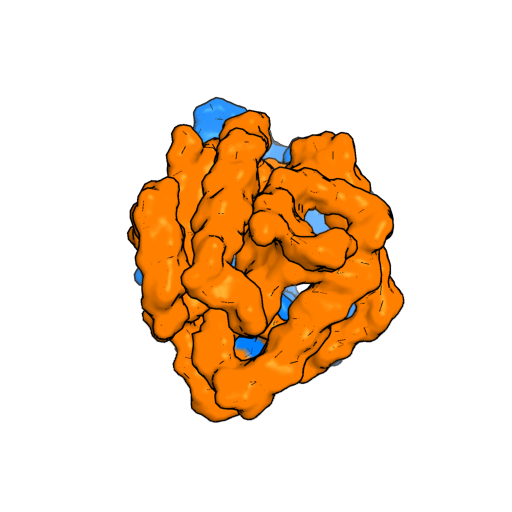44 1 98.25 46 GLU B O 1
ATOM 1801 N N . VAL B 1 47 ? -3.338 -5.277 -19.938 1 98.62 47 VAL B N 1
ATOM 1802 C CA . VAL B 1 47 ? -2.25 -5.051 -20.891 1 98.62 47 VAL B CA 1
ATOM 1803 C C . VAL B 1 47 ? -1.342 -3.934 -20.375 1 98.62 47 VAL B C 1
ATOM 1805 O O . VAL B 1 47 ? -0.115 -4.051 -20.438 1 98.62 47 VAL B O 1
ATOM 1808 N N . LYS B 1 48 ? -1.935 -2.867 -19.938 1 98.44 48 LYS B N 1
ATOM 1809 C CA . LYS B 1 48 ? -1.158 -1.765 -19.375 1 98.44 48 LYS B CA 1
ATOM 1810 C C . LYS B 1 48 ? -0.344 -2.221 -18.172 1 98.44 48 LYS B C 1
ATOM 1812 O O . LYS B 1 48 ? 0.848 -1.922 -18.062 1 98.44 48 LYS B O 1
ATOM 1817 N N . TRP B 1 49 ? -1.022 -2.875 -17.297 1 98.25 49 TRP B N 1
ATOM 1818 C CA . TRP B 1 49 ? -0.333 -3.396 -16.125 1 98.25 49 TRP B CA 1
ATOM 1819 C C . TRP B 1 49 ? 0.863 -4.25 -16.531 1 98.25 49 TRP B C 1
ATOM 1821 O O . TRP B 1 49 ? 1.969 -4.066 -16.016 1 98.25 49 TRP B O 1
ATOM 1831 N N . PHE B 1 50 ? 0.615 -5.215 -17.422 1 98.62 50 PHE B N 1
ATOM 1832 C CA . PHE B 1 50 ? 1.637 -6.137 -17.906 1 98.62 50 PHE B CA 1
ATOM 1833 C C . PHE B 1 50 ? 2.803 -5.375 -18.516 1 98.62 50 PHE B C 1
ATOM 1835 O O . PHE B 1 50 ? 3.965 -5.668 -18.234 1 98.62 50 PHE B O 1
ATOM 1842 N N . SER B 1 51 ? 2.502 -4.398 -19.312 1 98.56 51 SER B N 1
ATOM 1843 C CA . SER B 1 51 ? 3.523 -3.592 -19.969 1 98.56 51 SER B CA 1
ATOM 1844 C C . SER B 1 51 ? 4.379 -2.846 -18.953 1 98.56 51 SER B C 1
ATOM 1846 O O . SER B 1 51 ? 5.609 -2.857 -19.047 1 98.56 51 SER B O 1
ATOM 1848 N N . ASP B 1 52 ? 3.736 -2.242 -18.016 1 98.06 52 ASP B N 1
ATOM 1849 C CA . ASP B 1 52 ? 4.457 -1.532 -16.969 1 98.06 52 ASP B CA 1
ATOM 1850 C C . ASP B 1 52 ? 5.371 -2.479 -16.188 1 98.06 52 ASP B C 1
ATOM 1852 O O . ASP B 1 52 ? 6.5 -2.119 -15.844 1 98.06 52 ASP B O 1
ATOM 1856 N N . ARG B 1 53 ? 4.844 -3.652 -15.938 1 98.19 53 ARG B N 1
ATOM 1857 C CA . ARG B 1 53 ? 5.609 -4.645 -15.195 1 98.19 53 ARG B CA 1
ATOM 1858 C C . ARG B 1 53 ? 6.867 -5.051 -15.953 1 98.19 53 ARG B C 1
ATOM 1860 O O . ARG B 1 53 ? 7.957 -5.094 -15.375 1 98.19 53 ARG B O 1
ATOM 1867 N N . ILE B 1 54 ? 6.75 -5.336 -17.172 1 98.25 54 ILE B N 1
ATOM 1868 C CA . ILE B 1 54 ? 7.895 -5.746 -17.969 1 98.25 54 ILE B CA 1
ATOM 1869 C C . ILE B 1 54 ? 8.922 -4.617 -18.016 1 98.25 54 ILE B C 1
ATOM 1871 O O . ILE B 1 54 ? 10.125 -4.859 -17.891 1 98.25 54 ILE B O 1
ATOM 1875 N N . ILE B 1 55 ? 8.484 -3.412 -18.219 1 98.06 55 ILE B N 1
ATOM 1876 C CA . ILE B 1 55 ? 9.375 -2.258 -18.25 1 98.06 55 ILE B CA 1
ATOM 1877 C C . ILE B 1 55 ? 10.141 -2.146 -16.938 1 98.06 55 ILE B C 1
ATOM 1879 O O . ILE B 1 55 ? 11.352 -1.938 -16.938 1 98.06 55 ILE B O 1
ATOM 1883 N N . ASP B 1 56 ? 9.414 -2.316 -15.852 1 97.88 56 ASP B N 1
ATOM 1884 C CA . ASP B 1 56 ? 10.031 -2.199 -14.539 1 97.88 56 ASP B CA 1
ATOM 1885 C C . ASP B 1 56 ? 11.023 -3.334 -14.289 1 97.88 56 ASP B C 1
ATOM 1887 O O . ASP B 1 56 ? 12.055 -3.139 -13.641 1 97.88 56 ASP B O 1
ATOM 1891 N N . VAL B 1 57 ? 10.68 -4.5 -14.758 1 98.31 57 VAL B N 1
ATOM 1892 C CA . VAL B 1 57 ? 11.586 -5.637 -14.648 1 98.31 57 VAL B CA 1
ATOM 1893 C C . VAL B 1 57 ? 12.859 -5.355 -15.438 1 98.31 57 VAL B C 1
ATOM 1895 O O . VAL B 1 57 ? 13.969 -5.539 -14.922 1 98.31 57 VAL B O 1
ATOM 1898 N N . ARG B 1 58 ? 12.711 -4.883 -16.609 1 97.44 58 ARG B N 1
ATOM 1899 C CA . ARG B 1 58 ? 13.859 -4.602 -17.469 1 97.44 58 ARG B CA 1
ATOM 1900 C C . ARG B 1 58 ? 14.719 -3.488 -16.891 1 97.44 58 ARG B C 1
ATOM 1902 O O . ARG B 1 58 ? 15.945 -3.5 -17.031 1 97.44 58 ARG B O 1
ATOM 1909 N N . ALA B 1 59 ? 14.102 -2.574 -16.234 1 96.88 59 ALA B N 1
ATOM 1910 C CA . ALA B 1 59 ? 14.82 -1.453 -15.625 1 96.88 59 ALA B CA 1
ATOM 1911 C C . ALA B 1 59 ? 15.484 -1.873 -14.32 1 96.88 59 ALA B C 1
ATOM 1913 O O . ALA B 1 59 ? 16.188 -1.078 -13.688 1 96.88 59 ALA B O 1
ATOM 1914 N N . GLY B 1 60 ? 15.18 -3.072 -13.852 1 96.88 60 GLY B N 1
ATOM 1915 C CA . GLY B 1 60 ? 15.812 -3.588 -12.641 1 96.88 60 GLY B CA 1
ATOM 1916 C C . GLY B 1 60 ? 15.109 -3.156 -11.367 1 96.88 60 GLY B C 1
ATOM 1917 O O . GLY B 1 60 ? 15.672 -3.248 -10.281 1 96.88 60 GLY B O 1
ATOM 1918 N N . ARG B 1 61 ? 13.852 -2.707 -11.43 1 96.88 61 ARG B N 1
ATOM 1919 C CA . ARG B 1 61 ? 13.125 -2.178 -10.281 1 96.88 61 ARG B CA 1
ATOM 1920 C C . ARG B 1 61 ? 12.258 -3.254 -9.641 1 96.88 61 ARG B C 1
ATOM 1922 O O . ARG B 1 61 ? 11.922 -3.158 -8.461 1 96.88 61 ARG B O 1
ATOM 1929 N N . VAL B 1 62 ? 11.875 -4.184 -10.484 1 98.5 62 VAL B N 1
ATOM 1930 C CA . VAL B 1 62 ? 10.938 -5.223 -10.078 1 98.5 62 VAL B CA 1
ATOM 1931 C C . VAL B 1 62 ? 11.5 -6.598 -10.43 1 98.5 62 VAL B C 1
ATOM 1933 O O . VAL B 1 62 ? 12.211 -6.746 -11.43 1 98.5 62 VAL B O 1
ATOM 1936 N N . VAL B 1 63 ? 11.234 -7.559 -9.57 1 98.75 63 VAL B N 1
ATOM 1937 C CA . VAL B 1 63 ? 11.453 -8.969 -9.883 1 98.75 63 VAL B CA 1
ATOM 1938 C C . VAL B 1 63 ? 10.125 -9.625 -10.266 1 98.75 63 VAL B C 1
ATOM 1940 O O . VAL B 1 63 ? 9.102 -9.406 -9.617 1 98.75 63 VAL B O 1
ATOM 1943 N N . MET B 1 64 ? 10.148 -10.359 -11.344 1 98.88 64 MET B N 1
ATOM 1944 C CA . MET B 1 64 ? 8.984 -11.172 -11.664 1 98.88 64 MET B CA 1
ATOM 1945 C C . MET B 1 64 ? 9.391 -12.461 -12.367 1 98.88 64 MET B C 1
ATOM 1947 O O . MET B 1 64 ? 9.906 -12.43 -13.484 1 98.88 64 MET B O 1
ATOM 1951 N N . LYS B 1 65 ? 9.18 -13.555 -11.656 1 98.88 65 LYS B N 1
ATOM 1952 C CA . LYS B 1 65 ? 9.414 -14.898 -12.172 1 98.88 65 LYS B CA 1
ATOM 1953 C C . LYS B 1 65 ? 8.102 -15.562 -12.57 1 98.88 65 LYS B C 1
ATOM 1955 O O . LYS B 1 65 ? 7.078 -15.398 -11.898 1 98.88 65 LYS B O 1
ATOM 1960 N N . VAL B 1 66 ? 8.18 -16.344 -13.656 1 98.88 66 VAL B N 1
ATOM 1961 C CA . VAL B 1 66 ? 7 -17.078 -14.094 1 98.88 66 VAL B CA 1
ATOM 1962 C C . VAL B 1 66 ? 7.309 -18.578 -14.117 1 98.88 66 VAL B C 1
ATOM 1964 O O . VAL B 1 66 ? 8.461 -18.984 -14.312 1 98.88 66 VAL B O 1
ATOM 1967 N N . ALA B 1 67 ? 6.285 -19.359 -13.812 1 98.81 67 ALA B N 1
ATOM 1968 C CA . ALA B 1 67 ? 6.34 -20.812 -13.984 1 98.81 67 ALA B CA 1
ATOM 1969 C C . ALA B 1 67 ? 5.719 -21.234 -15.312 1 98.81 67 ALA B C 1
ATOM 1971 O O . ALA B 1 67 ? 4.551 -20.938 -15.578 1 98.81 67 ALA B O 1
ATOM 1972 N N . GLU B 1 68 ? 6.488 -21.875 -16.094 1 98.62 68 GLU B N 1
ATOM 1973 C CA . GLU B 1 68 ? 6.055 -22.344 -17.406 1 98.62 68 GLU B CA 1
ATOM 1974 C C . GLU B 1 68 ? 5.891 -23.859 -17.422 1 98.62 68 GLU B C 1
ATOM 1976 O O . GLU B 1 68 ? 6.793 -24.594 -17.016 1 98.62 68 GLU B O 1
ATOM 1981 N N . VAL B 1 69 ? 4.723 -24.297 -17.812 1 98 69 VAL B N 1
ATOM 1982 C CA . VAL B 1 69 ? 4.434 -25.703 -18.031 1 98 69 VAL B CA 1
ATOM 1983 C C . VAL B 1 69 ? 3.908 -25.906 -19.453 1 98 69 VAL B C 1
ATOM 1985 O O . VAL B 1 69 ? 2.932 -25.266 -19.859 1 98 69 VAL B O 1
ATOM 1988 N N . ASP B 1 70 ? 4.527 -26.75 -20.219 1 96.44 70 ASP B N 1
ATOM 1989 C CA . ASP B 1 70 ? 4.121 -27.078 -21.578 1 96.44 70 ASP B CA 1
ATOM 1990 C C . ASP B 1 70 ? 3.971 -25.812 -22.422 1 96.44 70 ASP B C 1
ATOM 1992 O O . ASP B 1 70 ? 2.973 -25.641 -23.125 1 96.44 70 ASP B O 1
ATOM 1996 N N . GLY B 1 71 ? 4.816 -24.875 -22.188 1 96.31 71 GLY B N 1
ATOM 1997 C CA . GLY B 1 71 ? 4.898 -23.672 -23 1 96.31 71 GLY B CA 1
ATOM 1998 C C . GLY B 1 71 ? 3.945 -22.578 -22.562 1 96.31 71 GLY B C 1
ATOM 1999 O O . GLY B 1 71 ? 3.838 -21.547 -23.219 1 96.31 71 GLY B O 1
ATOM 2000 N N . ARG B 1 72 ? 3.297 -22.844 -21.453 1 97.25 72 ARG B N 1
ATOM 2001 C CA . ARG B 1 72 ? 2.334 -21.859 -20.953 1 97.25 72 ARG B CA 1
ATOM 2002 C C . ARG B 1 72 ? 2.695 -21.391 -19.547 1 97.25 72 ARG B C 1
ATOM 2004 O O . ARG B 1 72 ? 3.107 -22.188 -18.719 1 97.25 72 ARG B O 1
ATOM 2011 N N . VAL B 1 73 ? 2.533 -20.109 -19.344 1 98.56 73 VAL B N 1
ATOM 2012 C CA . VAL B 1 73 ? 2.715 -19.578 -18 1 98.56 73 VAL B CA 1
ATOM 2013 C C . VAL B 1 73 ? 1.506 -19.953 -17.141 1 98.56 73 VAL B C 1
ATOM 2015 O O . VAL B 1 73 ? 0.367 -19.641 -17.5 1 98.56 73 VAL B O 1
ATOM 2018 N N . VAL B 1 74 ? 1.749 -20.594 -15.984 1 98.56 74 VAL B N 1
ATOM 2019 C CA . VAL B 1 74 ? 0.652 -21.094 -15.164 1 98.56 74 VAL B CA 1
ATOM 2020 C C . VAL B 1 74 ? 0.738 -20.484 -13.766 1 98.56 74 VAL B C 1
ATOM 2022 O O . VAL B 1 74 ? -0.057 -20.828 -12.883 1 98.56 74 VAL B O 1
ATOM 2025 N N . GLY B 1 75 ? 1.69 -19.594 -13.484 1 98.5 75 GLY B N 1
ATOM 2026 C CA . GLY B 1 75 ? 1.897 -18.906 -12.219 1 98.5 75 GLY B CA 1
ATOM 2027 C C . GLY B 1 75 ? 3.037 -17.906 -12.266 1 98.5 75 GLY B C 1
ATOM 2028 O O . GLY B 1 75 ? 3.832 -17.906 -13.203 1 98.5 75 GLY B O 1
ATOM 2029 N N . TRP B 1 76 ? 3.051 -17.016 -11.289 1 98.62 76 TRP B N 1
ATOM 2030 C CA . TRP B 1 76 ? 4.152 -16.062 -11.203 1 98.62 76 TRP B CA 1
ATOM 2031 C C . TRP B 1 76 ? 4.359 -15.602 -9.766 1 98.62 76 TRP B C 1
ATOM 2033 O O . TRP B 1 76 ? 3.504 -15.82 -8.906 1 98.62 76 TRP B O 1
ATOM 2043 N N . CYS B 1 77 ? 5.469 -15.102 -9.477 1 98.81 77 CYS B N 1
ATOM 2044 C CA . CYS B 1 77 ? 5.879 -14.461 -8.234 1 98.81 77 CYS B CA 1
ATOM 2045 C C . CYS B 1 77 ? 6.621 -13.156 -8.516 1 98.81 77 CYS B C 1
ATOM 2047 O O . CYS B 1 77 ? 7.57 -13.133 -9.297 1 98.81 77 CYS B O 1
ATOM 2049 N N . ASP B 1 78 ? 6.109 -12.125 -7.949 1 98.75 78 ASP B N 1
ATOM 2050 C CA . ASP B 1 78 ? 6.809 -10.852 -8.156 1 98.75 78 ASP B CA 1
ATOM 2051 C C . ASP B 1 78 ? 7.148 -10.195 -6.824 1 98.75 78 ASP B C 1
ATOM 2053 O O . ASP B 1 78 ? 6.609 -10.57 -5.781 1 98.75 78 ASP B O 1
ATOM 2057 N N . ILE B 1 79 ? 8.172 -9.422 -6.793 1 98.88 79 ILE B N 1
ATOM 2058 C CA . ILE B 1 79 ? 8.562 -8.531 -5.711 1 98.88 79 ILE B CA 1
ATOM 2059 C C . ILE B 1 79 ? 8.703 -7.105 -6.246 1 98.88 79 ILE B C 1
ATOM 2061 O O . ILE B 1 79 ? 9.547 -6.836 -7.105 1 98.88 79 ILE B O 1
ATOM 2065 N N . VAL B 1 80 ? 7.855 -6.25 -5.785 1 98.75 80 VAL B N 1
ATOM 2066 C CA . VAL B 1 80 ? 7.844 -4.855 -6.227 1 98.75 80 VAL B CA 1
ATOM 2067 C C . VAL B 1 80 ? 8.227 -3.945 -5.062 1 98.75 80 VAL B C 1
ATOM 2069 O O . VAL B 1 80 ? 7.969 -4.266 -3.9 1 98.75 80 VAL B O 1
ATOM 2072 N N . PRO B 1 81 ? 8.906 -2.811 -5.379 1 98.56 81 PRO B N 1
ATOM 2073 C CA . PRO B 1 81 ? 9.148 -1.871 -4.285 1 98.56 81 PRO B CA 1
ATOM 2074 C C . PRO B 1 81 ? 7.859 -1.381 -3.627 1 98.56 81 PRO B C 1
ATOM 2076 O O . PRO B 1 81 ? 6.855 -1.172 -4.312 1 98.56 81 PRO B O 1
ATOM 2079 N N . LEU B 1 82 ? 7.918 -1.296 -2.299 1 98.38 82 LEU B N 1
ATOM 2080 C CA . LEU B 1 82 ? 6.766 -0.762 -1.584 1 98.38 82 LEU B CA 1
ATOM 2081 C C . LEU B 1 82 ? 6.312 0.56 -2.195 1 98.38 82 LEU B C 1
ATOM 2083 O O . LEU B 1 82 ? 5.113 0.789 -2.367 1 98.38 82 LEU B O 1
ATOM 2087 N N . ARG B 1 83 ? 7.262 1.471 -2.484 1 97.25 83 ARG B N 1
ATOM 2088 C CA . ARG B 1 83 ? 7.051 2.727 -3.197 1 97.25 83 ARG B CA 1
ATOM 2089 C C . ARG B 1 83 ? 8.305 3.139 -3.963 1 97.25 83 ARG B C 1
ATOM 2091 O O . ARG B 1 83 ? 9.336 3.43 -3.361 1 97.25 83 ARG B O 1
ATOM 2098 N N . ILE B 1 84 ? 8.117 3.205 -5.238 1 95.56 84 ILE B N 1
ATOM 2099 C CA . ILE B 1 84 ? 9.25 3.51 -6.102 1 95.56 84 ILE B CA 1
ATOM 2100 C C . ILE B 1 84 ? 9.773 4.91 -5.789 1 95.56 84 ILE B C 1
ATOM 2102 O O . ILE B 1 84 ? 8.992 5.836 -5.57 1 95.56 84 ILE B O 1
ATOM 2106 N N . ASN B 1 85 ? 11.039 5.098 -5.812 1 95.44 85 ASN B N 1
ATOM 2107 C CA . ASN B 1 85 ? 11.727 6.379 -5.672 1 95.44 85 ASN B CA 1
ATOM 2108 C C . ASN B 1 85 ? 11.328 7.09 -4.379 1 95.44 85 ASN B C 1
ATOM 2110 O O . ASN B 1 85 ? 10.969 8.266 -4.398 1 95.44 85 ASN B O 1
ATOM 2114 N N . SER B 1 86 ? 11.359 6.316 -3.322 1 97.69 86 SER B N 1
ATOM 2115 C CA . SER B 1 86 ? 11 6.852 -2.012 1 97.69 86 SER B CA 1
ATOM 2116 C C . SER B 1 86 ? 11.906 6.289 -0.92 1 97.69 86 SER B C 1
ATOM 2118 O O . SER B 1 86 ? 12.758 5.441 -1.19 1 97.69 86 SER B O 1
ATOM 2120 N N . GLU B 1 87 ? 11.664 6.688 0.274 1 97.88 87 GLU B N 1
ATOM 2121 C CA . GLU B 1 87 ? 12.445 6.285 1.439 1 97.88 87 GLU B CA 1
ATOM 2122 C C . GLU B 1 87 ? 12.125 4.852 1.85 1 97.88 87 GLU B C 1
ATOM 2124 O O . GLU B 1 87 ? 12.789 4.285 2.725 1 97.88 87 GLU B O 1
ATOM 2129 N N . VAL B 1 88 ? 11.195 4.223 1.183 1 98.38 88 VAL B N 1
ATOM 2130 C CA . VAL B 1 88 ? 10.844 2.844 1.515 1 98.38 88 VAL B CA 1
ATOM 2131 C C . VAL B 1 88 ? 11.078 1.946 0.302 1 98.38 88 VAL B C 1
ATOM 2133 O O . VAL B 1 88 ? 10.547 0.834 0.235 1 98.38 88 VAL B O 1
ATOM 2136 N N . GLN B 1 89 ? 11.82 2.4 -0.677 1 97.56 89 GLN B N 1
ATOM 2137 C CA . GLN B 1 89 ? 12.031 1.677 -1.926 1 97.56 89 GLN B CA 1
ATOM 2138 C C . GLN B 1 89 ? 12.812 0.386 -1.69 1 97.56 89 GLN B C 1
ATOM 2140 O O . GLN B 1 89 ? 12.734 -0.544 -2.496 1 97.56 89 GLN B O 1
ATOM 2145 N N . HIS B 1 90 ? 13.562 0.304 -0.578 1 97.88 90 HIS B N 1
ATOM 2146 C CA . HIS B 1 90 ? 14.383 -0.868 -0.289 1 97.88 90 HIS B CA 1
ATOM 2147 C C . HIS B 1 90 ? 13.531 -2.021 0.23 1 97.88 90 HIS B C 1
ATOM 2149 O O . HIS B 1 90 ? 14.023 -3.139 0.394 1 97.88 90 HIS B O 1
ATOM 2155 N N . VAL B 1 91 ? 12.25 -1.774 0.533 1 98.69 91 VAL B N 1
ATOM 2156 C CA . VAL B 1 91 ? 11.297 -2.785 0.977 1 98.69 91 VAL B CA 1
ATOM 2157 C C . VAL B 1 91 ? 10.562 -3.365 -0.228 1 98.69 91 VAL B C 1
ATOM 2159 O O . VAL B 1 91 ? 9.883 -2.637 -0.962 1 98.69 91 VAL B O 1
ATOM 2162 N N . GLY B 1 92 ? 10.695 -4.652 -0.423 1 98.81 92 GLY B N 1
ATOM 2163 C CA . GLY B 1 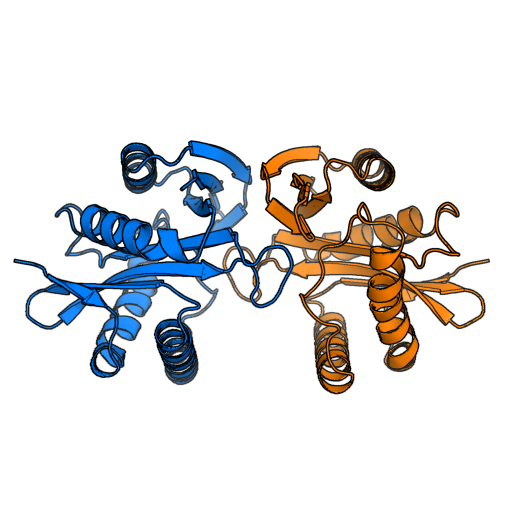92 ? 9.93 -5.34 -1.451 1 98.81 92 GLY B CA 1
ATOM 2164 C C . GLY B 1 92 ? 8.609 -5.891 -0.942 1 98.81 92 GLY B C 1
ATOM 2165 O O . GLY B 1 92 ? 8.516 -6.336 0.205 1 98.81 92 GLY B O 1
ATOM 2166 N N . VAL B 1 93 ? 7.629 -5.883 -1.765 1 98.81 93 VAL B N 1
ATOM 2167 C CA . VAL B 1 93 ? 6.344 -6.512 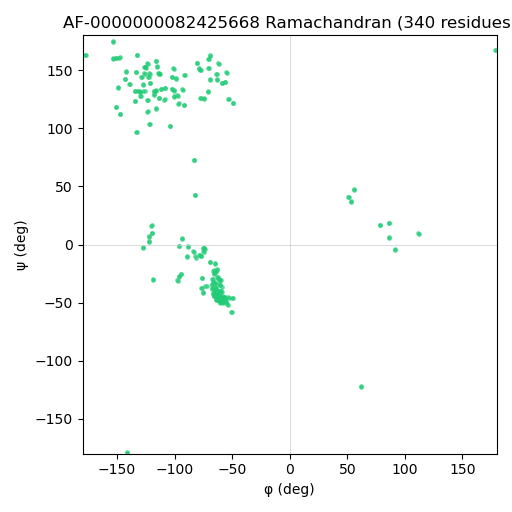-1.484 1 98.81 93 VAL B CA 1
ATOM 2168 C C . VAL B 1 93 ? 6.129 -7.695 -2.424 1 98.81 93 VAL B C 1
ATOM 2170 O O . VAL B 1 93 ? 6.188 -7.543 -3.646 1 98.81 93 VAL B O 1
ATOM 2173 N N . LEU B 1 94 ? 5.852 -8.82 -1.846 1 98.81 94 LEU B N 1
ATOM 2174 C CA . LEU B 1 94 ? 5.805 -10.062 -2.605 1 98.81 94 LEU B CA 1
ATOM 2175 C C . LEU B 1 94 ? 4.367 -10.477 -2.883 1 98.81 94 LEU B C 1
ATOM 2177 O O . LEU B 1 94 ? 3.512 -10.406 -1.996 1 98.81 94 LEU B O 1
ATOM 2181 N N . GLY B 1 95 ? 4.148 -10.844 -4.121 1 98.31 95 GLY B N 1
ATOM 2182 C CA . GLY B 1 95 ? 2.947 -11.539 -4.543 1 98.31 95 GLY B CA 1
ATOM 2183 C C . GLY B 1 95 ? 3.238 -12.828 -5.289 1 98.31 95 GLY B C 1
ATOM 2184 O O . GLY B 1 95 ? 4.242 -12.93 -6 1 98.31 95 GLY B O 1
ATOM 2185 N N . ILE B 1 96 ? 2.359 -13.828 -5.145 1 98.31 96 ILE B N 1
ATOM 2186 C CA . ILE B 1 96 ? 2.547 -15.102 -5.832 1 98.31 96 ILE B CA 1
ATOM 2187 C C . ILE B 1 96 ? 1.188 -15.727 -6.141 1 98.31 96 ILE B C 1
ATOM 2189 O O . ILE B 1 96 ? 0.268 -15.656 -5.32 1 98.31 96 ILE B O 1
ATOM 2193 N N . LEU B 1 97 ? 1.043 -16.203 -7.293 1 97.56 97 LEU B N 1
ATOM 2194 C CA . LEU B 1 97 ? -0.162 -16.938 -7.645 1 97.56 97 LEU B CA 1
ATOM 2195 C C . LEU B 1 97 ? 0.169 -18.109 -8.578 1 97.56 97 LEU B C 1
ATOM 2197 O O . LEU B 1 97 ? 1.089 -18 -9.391 1 97.56 97 LEU B O 1
ATOM 2201 N N . VAL B 1 98 ? -0.486 -19.203 -8.422 1 97.81 98 VAL B N 1
ATOM 2202 C CA . VAL B 1 98 ? -0.414 -20.406 -9.25 1 97.81 98 VAL B CA 1
ATOM 2203 C C . VAL B 1 98 ? -1.823 -20.875 -9.602 1 97.81 98 VAL B C 1
ATOM 2205 O O . VAL B 1 98 ? -2.682 -21 -8.727 1 97.81 98 VAL B O 1
ATOM 2208 N N . ARG B 1 99 ? -2.037 -21.156 -10.852 1 97.31 99 ARG B N 1
ATOM 2209 C CA . ARG B 1 99 ? -3.336 -21.656 -11.289 1 97.31 99 ARG B CA 1
ATOM 2210 C C . ARG B 1 99 ? -3.75 -22.891 -10.508 1 97.31 99 ARG B C 1
ATOM 2212 O O . ARG B 1 99 ? -2.912 -23.734 -10.188 1 97.31 99 ARG B O 1
ATOM 2219 N N . ARG B 1 100 ? -5.039 -23.031 -10.305 1 95.25 100 ARG B N 1
ATOM 2220 C CA . ARG B 1 100 ? -5.633 -24.078 -9.469 1 95.25 100 ARG B CA 1
ATOM 2221 C C . ARG B 1 100 ? -5.129 -25.453 -9.883 1 95.25 100 ARG B C 1
ATOM 2223 O O . ARG B 1 100 ? -4.656 -26.219 -9.039 1 95.25 100 ARG B O 1
ATOM 2230 N N . GLY B 1 101 ? -5.074 -25.797 -11.086 1 95.12 101 GLY B N 1
ATOM 2231 C CA . GLY B 1 101 ? -4.727 -27.109 -11.578 1 95.12 101 GLY B CA 1
ATOM 2232 C C . GLY B 1 101 ? -3.248 -27.438 -11.453 1 95.12 101 GLY B C 1
ATOM 2233 O O . GLY B 1 101 ? -2.832 -28.578 -11.656 1 95.12 101 GLY B O 1
ATOM 2234 N N . TYR B 1 102 ? -2.443 -26.5 -11 1 96.81 102 TYR B N 1
ATOM 2235 C CA . TYR B 1 102 ? -0.996 -26.672 -10.984 1 96.81 102 TYR B CA 1
ATOM 2236 C C . TYR B 1 102 ? -0.445 -26.516 -9.57 1 96.81 102 TYR B C 1
ATOM 2238 O O . TYR B 1 102 ? 0.772 -26.5 -9.375 1 96.81 102 TYR B O 1
ATOM 2246 N N . ARG B 1 103 ? -1.278 -26.391 -8.617 1 95.06 103 ARG B N 1
ATOM 2247 C CA . ARG B 1 103 ? -0.865 -26.219 -7.23 1 95.06 103 ARG B CA 1
ATOM 2248 C C . ARG B 1 103 ? -0.488 -27.562 -6.602 1 95.06 103 ARG B C 1
ATOM 2250 O O . ARG B 1 103 ? -0.843 -28.625 -7.121 1 95.06 103 ARG B O 1
ATOM 2257 N N . GLY B 1 104 ? 0.348 -27.469 -5.566 1 93.31 104 GLY B N 1
ATOM 2258 C CA . GLY B 1 104 ? 0.758 -28.672 -4.867 1 93.31 104 GLY B CA 1
ATOM 2259 C C . GLY B 1 104 ? 1.829 -29.453 -5.602 1 93.31 104 GLY B C 1
ATOM 2260 O O . GLY B 1 104 ? 2.029 -30.641 -5.336 1 93.31 104 GLY B O 1
ATOM 2261 N N . LYS B 1 105 ? 2.469 -28.828 -6.527 1 94.19 105 LYS B N 1
ATOM 2262 C CA . LYS B 1 105 ? 3.455 -29.5 -7.363 1 94.19 105 LYS B CA 1
ATOM 2263 C C . LYS B 1 105 ? 4.832 -28.875 -7.215 1 94.19 105 LYS B C 1
ATOM 2265 O O . LYS B 1 105 ? 5.719 -29.094 -8.039 1 94.19 105 LYS B O 1
ATOM 2270 N N . GLY B 1 106 ? 4.949 -28 -6.246 1 95.94 106 GLY B N 1
ATOM 2271 C CA . GLY B 1 106 ? 6.25 -27.422 -5.969 1 95.94 106 GLY B CA 1
ATOM 2272 C C . GLY B 1 106 ? 6.504 -26.125 -6.727 1 95.94 106 GLY B C 1
ATOM 2273 O O . GLY B 1 106 ? 7.527 -25.469 -6.527 1 95.94 106 GLY B O 1
ATOM 2274 N N . LEU B 1 107 ? 5.617 -25.703 -7.586 1 97.56 107 LEU B N 1
ATOM 2275 C CA . LEU B 1 107 ? 5.793 -24.5 -8.391 1 97.56 107 LEU B CA 1
ATOM 2276 C C . LEU B 1 107 ? 5.91 -23.266 -7.508 1 97.56 107 LEU B C 1
ATOM 2278 O O . LEU B 1 107 ? 6.758 -22.406 -7.742 1 97.56 107 LEU B O 1
ATOM 2282 N N . GLY B 1 108 ? 5.043 -23.203 -6.508 1 97.81 108 GLY B N 1
ATOM 2283 C CA . GLY B 1 108 ? 5.086 -22.078 -5.598 1 97.81 108 GLY B CA 1
ATOM 2284 C C . GLY B 1 108 ? 6.43 -21.906 -4.918 1 97.81 108 GLY B C 1
ATOM 2285 O O . GLY B 1 108 ? 6.977 -20.797 -4.875 1 97.81 108 GLY B O 1
ATOM 2286 N N . SER B 1 109 ? 6.93 -23 -4.445 1 98.19 109 SER B N 1
ATOM 2287 C CA . SER B 1 109 ? 8.219 -22.984 -3.773 1 98.19 109 SER B CA 1
ATOM 2288 C C . SER B 1 109 ? 9.336 -22.562 -4.727 1 98.19 109 SER B C 1
ATOM 2290 O O . SER B 1 109 ? 10.195 -21.766 -4.363 1 98.19 109 SER B O 1
ATOM 2292 N N . SER B 1 110 ? 9.312 -23.078 -5.879 1 98.62 110 SER B N 1
ATOM 2293 C CA . SER B 1 110 ? 10.336 -22.766 -6.867 1 98.62 110 SER B CA 1
ATOM 2294 C C . SER B 1 110 ? 10.266 -21.297 -7.289 1 98.62 110 SER B C 1
ATOM 2296 O O . SER B 1 110 ? 11.297 -20.641 -7.43 1 98.62 110 SER B O 1
ATOM 2298 N N . LEU B 1 111 ? 9.07 -20.797 -7.531 1 98.75 111 LEU B N 1
ATOM 2299 C CA . LEU B 1 111 ? 8.859 -19.391 -7.863 1 98.75 111 LEU B CA 1
ATOM 2300 C C . LEU B 1 111 ? 9.391 -18.484 -6.754 1 98.75 111 LEU B C 1
ATOM 2302 O O . LEU B 1 111 ? 10.148 -17.547 -7.02 1 98.75 111 LEU B O 1
ATOM 2306 N N . LEU B 1 112 ? 8.992 -18.797 -5.555 1 98.81 112 LEU B N 1
ATOM 2307 C CA . LEU B 1 112 ? 9.367 -18 -4.387 1 98.81 112 LEU B CA 1
ATOM 2308 C C . LEU B 1 112 ? 10.883 -17.953 -4.238 1 98.81 112 LEU B C 1
ATOM 2310 O O . LEU B 1 112 ? 11.461 -16.859 -4.105 1 98.81 112 LEU B O 1
ATOM 2314 N N . ARG B 1 113 ? 11.508 -19.078 -4.309 1 98.56 113 ARG B N 1
ATOM 2315 C CA . ARG B 1 113 ? 12.953 -19.156 -4.152 1 98.56 113 ARG B CA 1
ATOM 2316 C C . ARG B 1 113 ? 13.664 -18.328 -5.223 1 98.56 113 ARG B C 1
ATOM 2318 O O . ARG B 1 113 ? 14.594 -17.578 -4.922 1 98.56 113 ARG B O 1
ATOM 2325 N N . SER B 1 114 ? 13.227 -18.516 -6.395 1 98.81 114 SER B N 1
ATOM 2326 C CA . SER B 1 114 ? 13.836 -17.781 -7.5 1 98.81 114 SER B CA 1
ATOM 2327 C C . SER B 1 114 ? 13.656 -16.281 -7.344 1 98.81 114 SER B C 1
ATOM 2329 O O . SER B 1 114 ? 14.602 -15.516 -7.551 1 98.81 114 SER B O 1
ATOM 2331 N N . ALA B 1 115 ? 12.469 -15.852 -7.004 1 98.81 115 ALA B N 1
ATOM 2332 C CA . ALA B 1 115 ? 12.18 -14.43 -6.82 1 98.81 115 ALA B CA 1
ATOM 2333 C C . ALA B 1 115 ? 13.008 -13.852 -5.676 1 98.81 115 ALA B C 1
ATOM 2335 O O . ALA B 1 115 ? 13.578 -12.766 -5.801 1 98.81 115 ALA B O 1
ATOM 2336 N N . LEU B 1 116 ? 13.094 -14.547 -4.574 1 98.81 116 LEU B N 1
ATOM 2337 C CA . LEU B 1 116 ? 13.867 -14.086 -3.428 1 98.81 116 LEU B CA 1
ATOM 2338 C C . LEU B 1 116 ? 15.352 -13.977 -3.775 1 98.81 116 LEU B C 1
ATOM 2340 O O . LEU B 1 116 ? 16.016 -13.023 -3.373 1 98.81 116 LEU B O 1
ATOM 2344 N N . GLU B 1 117 ? 15.789 -14.922 -4.496 1 98.69 117 GLU B N 1
ATOM 2345 C CA . GLU B 1 117 ? 17.203 -14.898 -4.887 1 98.69 117 GLU B CA 1
ATOM 2346 C C . GLU B 1 117 ? 17.516 -13.648 -5.707 1 98.69 117 GLU B C 1
ATOM 2348 O O . GLU B 1 117 ? 18.469 -12.938 -5.41 1 98.69 117 GLU B O 1
ATOM 2353 N N . GLU B 1 118 ? 16.75 -13.391 -6.68 1 98.5 118 GLU B N 1
ATOM 2354 C CA . GLU B 1 118 ? 17 -12.211 -7.508 1 98.5 118 GLU B CA 1
ATOM 2355 C C . GLU B 1 118 ? 16.766 -10.93 -6.719 1 98.5 118 GLU B C 1
ATOM 2357 O O . GLU B 1 118 ? 17.438 -9.922 -6.957 1 98.5 118 GLU B O 1
ATOM 2362 N N . GLY B 1 119 ? 15.789 -10.953 -5.809 1 98.56 119 GLY B N 1
ATOM 2363 C CA . GLY B 1 119 ? 15.43 -9.781 -5.027 1 98.56 119 GLY B CA 1
ATOM 2364 C C . GLY B 1 119 ? 16.531 -9.32 -4.094 1 98.56 119 GLY B C 1
ATOM 2365 O O . GLY B 1 119 ? 16.531 -8.18 -3.633 1 98.56 119 GLY B O 1
ATOM 2366 N N . ARG B 1 120 ? 17.516 -10.141 -3.838 1 98.19 120 ARG B N 1
ATOM 2367 C CA . ARG B 1 120 ? 18.578 -9.867 -2.891 1 98.19 120 ARG B CA 1
ATOM 2368 C C . ARG B 1 120 ? 19.359 -8.617 -3.287 1 98.19 120 ARG B C 1
ATOM 2370 O O . ARG B 1 120 ? 19.812 -7.863 -2.424 1 98.19 120 ARG B O 1
ATOM 2377 N N . SER B 1 121 ? 19.516 -8.406 -4.523 1 96.75 121 SER B N 1
ATOM 2378 C CA . SER B 1 121 ? 20.328 -7.285 -5.004 1 96.75 121 SER B CA 1
ATOM 2379 C C . SER B 1 121 ? 19.5 -6 -5.043 1 96.75 121 SER B C 1
ATOM 2381 O O . SER B 1 121 ? 20.062 -4.914 -5.254 1 96.75 121 SER B O 1
ATOM 2383 N N . LYS B 1 122 ? 18.203 -6.07 -4.777 1 96.88 122 LYS B N 1
ATOM 2384 C CA . LYS B 1 122 ? 17.328 -4.926 -5.008 1 96.88 122 LYS B CA 1
ATOM 2385 C C . LYS B 1 122 ? 16.672 -4.465 -3.707 1 96.88 122 LYS B C 1
ATOM 2387 O O . LYS B 1 122 ? 16.359 -3.281 -3.549 1 96.88 122 LYS B O 1
ATOM 2392 N N . PHE B 1 123 ? 16.484 -5.352 -2.879 1 98.25 123 PHE B N 1
ATOM 2393 C CA . PHE B 1 123 ? 15.742 -5.098 -1.654 1 98.25 123 PHE B CA 1
ATOM 2394 C C . PHE B 1 123 ? 16.547 -5.52 -0.431 1 98.25 123 PHE B C 1
ATOM 2396 O O . PHE B 1 123 ? 17.391 -6.414 -0.514 1 98.25 123 PHE B O 1
ATOM 2403 N N . SER B 1 124 ? 16.281 -4.863 0.725 1 97.81 124 SER B N 1
ATOM 2404 C CA . SER B 1 124 ? 16.891 -5.273 1.982 1 97.81 124 SER B CA 1
ATOM 2405 C C . SER B 1 124 ? 15.992 -6.223 2.758 1 97.81 124 SER B C 1
ATOM 2407 O O . SER B 1 124 ? 16.469 -7.004 3.588 1 97.81 124 SER B O 1
ATOM 2409 N N . LYS B 1 125 ? 14.734 -6.086 2.482 1 98.44 125 LYS B N 1
ATOM 2410 C CA . LYS B 1 125 ? 13.719 -6.953 3.076 1 98.44 125 LYS B CA 1
ATOM 2411 C C . LYS B 1 125 ? 12.516 -7.102 2.154 1 98.44 125 LYS B C 1
ATOM 2413 O O . LYS B 1 125 ? 12.32 -6.297 1.24 1 98.44 125 LYS B O 1
ATOM 2418 N N . VAL B 1 126 ? 11.719 -8.117 2.34 1 98.81 126 VAL B N 1
ATOM 2419 C CA . VAL B 1 126 ? 10.508 -8.398 1.573 1 98.81 126 VAL B CA 1
ATOM 2420 C C . VAL B 1 126 ? 9.344 -8.656 2.523 1 98.81 126 VAL B C 1
ATOM 2422 O O . VAL B 1 126 ? 9.484 -9.398 3.5 1 98.81 126 VAL B O 1
ATOM 2425 N N . ARG B 1 127 ? 8.289 -8.016 2.268 1 98.5 127 ARG B N 1
ATOM 2426 C CA . ARG B 1 127 ? 7.066 -8.195 3.039 1 98.5 127 ARG B CA 1
ATOM 2427 C C . ARG B 1 127 ? 5.957 -8.789 2.176 1 98.5 127 ARG B C 1
ATOM 2429 O O . ARG B 1 127 ? 5.969 -8.633 0.952 1 98.5 127 ARG B O 1
ATOM 2436 N N . LEU B 1 128 ? 5.074 -9.461 2.828 1 98.5 128 LEU B N 1
ATOM 2437 C CA . LEU B 1 128 ? 3.893 -9.953 2.127 1 98.5 128 LEU B CA 1
ATOM 2438 C C . LEU B 1 128 ? 2.686 -9.992 3.059 1 98.5 128 LEU B C 1
ATOM 2440 O O . LEU B 1 128 ? 2.83 -9.859 4.273 1 98.5 128 LEU B O 1
ATOM 2444 N N . GLU B 1 129 ? 1.555 -10.031 2.475 1 98.25 129 GLU B N 1
ATOM 2445 C CA . GLU B 1 129 ? 0.277 -10.219 3.156 1 98.25 129 GLU B CA 1
ATOM 2446 C C . GLU B 1 129 ? -0.392 -11.523 2.738 1 98.25 129 GLU B C 1
ATOM 2448 O O . GLU B 1 129 ? -0.427 -11.852 1.551 1 98.25 129 GLU B O 1
ATOM 2453 N N . VAL B 1 130 ? -0.871 -12.297 3.688 1 98.31 130 VAL B N 1
ATOM 2454 C CA . VAL B 1 130 ? -1.479 -13.594 3.404 1 98.31 130 VAL B CA 1
ATOM 2455 C C . VAL B 1 130 ? -2.713 -13.789 4.281 1 98.31 130 VAL B C 1
ATOM 2457 O O . VAL B 1 130 ? -2.701 -13.445 5.465 1 98.31 130 VAL B O 1
ATOM 2460 N N . PHE B 1 131 ? -3.76 -14.336 3.646 1 97.75 131 PHE B N 1
ATOM 2461 C CA . PHE B 1 131 ? -4.938 -14.664 4.441 1 97.75 131 PHE B CA 1
ATOM 2462 C C . PHE B 1 131 ? -4.574 -15.594 5.59 1 97.75 131 PHE B C 1
ATOM 2464 O O . PHE B 1 131 ? -3.814 -16.547 5.41 1 97.75 131 PHE B O 1
ATOM 2471 N N . SER B 1 132 ? -5.184 -15.32 6.742 1 97.25 132 SER B N 1
ATOM 2472 C CA . SER B 1 132 ? -4.883 -16.125 7.926 1 97.25 132 SER B CA 1
ATOM 2473 C C . SER B 1 132 ? -5.309 -17.578 7.73 1 97.25 132 SER B C 1
ATOM 2475 O O . SER B 1 132 ? -4.742 -18.484 8.344 1 97.25 132 SER B O 1
ATOM 2477 N N . VAL B 1 133 ? -6.25 -17.828 6.852 1 95.62 133 VAL B N 1
ATOM 2478 C CA . VAL B 1 133 ? -6.801 -19.156 6.656 1 95.62 133 VAL B CA 1
ATOM 2479 C C . VAL B 1 133 ? -5.98 -19.906 5.609 1 95.62 133 VAL B C 1
ATOM 2481 O O . VAL B 1 133 ? -6.188 -21.109 5.387 1 95.62 133 VAL B O 1
ATOM 2484 N N . ASN B 1 134 ? -5.078 -19.234 4.902 1 96.06 134 ASN B N 1
ATOM 2485 C CA . ASN B 1 134 ? -4.27 -19.844 3.854 1 96.06 134 ASN B CA 1
ATOM 2486 C C . ASN B 1 134 ? -3.049 -20.547 4.43 1 96.06 134 ASN B C 1
ATOM 2488 O O . ASN B 1 134 ? -1.913 -20.141 4.176 1 96.06 134 ASN B O 1
ATOM 2492 N N . GLU B 1 135 ? -3.283 -21.625 5.039 1 95.94 135 GLU B N 1
ATOM 2493 C CA . GLU B 1 135 ? -2.244 -22.344 5.766 1 95.94 135 GLU B CA 1
ATOM 2494 C C . GLU B 1 135 ? -1.154 -22.844 4.82 1 95.94 135 GLU B C 1
ATOM 2496 O O . GLU B 1 135 ? 0.021 -22.891 5.188 1 95.94 135 GLU B O 1
ATOM 2501 N N . VAL B 1 136 ? -1.554 -23.234 3.717 1 95 136 VAL B N 1
ATOM 2502 C CA . VAL B 1 136 ? -0.606 -23.766 2.742 1 95 136 VAL B CA 1
ATOM 2503 C C . VAL B 1 136 ? 0.415 -22.688 2.375 1 95 136 VAL B C 1
ATOM 2505 O O . VAL B 1 136 ? 1.622 -22.938 2.391 1 95 136 VAL B O 1
ATOM 2508 N N . ALA B 1 137 ? -0.019 -21.484 2.062 1 97 137 ALA B N 1
ATOM 2509 C CA . ALA B 1 137 ? 0.878 -20.391 1.72 1 97 137 ALA B CA 1
ATOM 2510 C C . ALA B 1 137 ? 1.729 -19.984 2.918 1 97 137 ALA B C 1
ATOM 2512 O O . ALA B 1 137 ? 2.928 -19.719 2.777 1 97 137 ALA B O 1
ATOM 2513 N N . ILE B 1 138 ? 1.118 -19.906 4.078 1 97.94 138 ILE B N 1
ATOM 2514 C CA . ILE B 1 138 ? 1.829 -19.531 5.293 1 97.94 138 ILE B CA 1
ATOM 2515 C C . ILE B 1 138 ? 3.01 -20.469 5.516 1 97.94 138 ILE B C 1
ATOM 2517 O O . ILE B 1 138 ? 4.129 -20.031 5.77 1 97.94 138 ILE B O 1
ATOM 2521 N N . ARG B 1 139 ? 2.777 -21.75 5.395 1 97.56 139 ARG B N 1
ATOM 2522 C CA . ARG B 1 139 ? 3.836 -22.734 5.566 1 97.56 139 ARG B CA 1
ATOM 2523 C C . ARG B 1 139 ? 4.93 -22.562 4.523 1 97.56 139 ARG B C 1
ATOM 2525 O O . ARG B 1 139 ? 6.117 -22.703 4.824 1 97.56 139 ARG B O 1
ATOM 2532 N N . LEU B 1 140 ? 4.516 -22.328 3.34 1 97.81 140 LEU B N 1
ATOM 2533 C CA . LEU B 1 140 ? 5.465 -22.062 2.266 1 97.81 140 LEU B CA 1
ATOM 2534 C C . LEU B 1 140 ? 6.395 -20.906 2.635 1 97.81 140 LEU B C 1
ATOM 2536 O O . LEU B 1 140 ? 7.613 -21.031 2.498 1 97.81 140 LEU B O 1
ATOM 2540 N N . TYR B 1 141 ? 5.84 -19.781 3.092 1 98.56 141 TYR B N 1
ATOM 2541 C CA . TYR B 1 141 ? 6.613 -18.594 3.434 1 98.56 141 TYR B CA 1
ATOM 2542 C C . TYR B 1 141 ? 7.504 -18.859 4.645 1 98.56 141 TYR B C 1
ATOM 2544 O O . TYR B 1 141 ? 8.664 -18.438 4.668 1 98.56 141 TYR B O 1
ATOM 2552 N N . GLU B 1 142 ? 6.934 -19.547 5.617 1 98.5 142 GLU B N 1
ATOM 2553 C CA . GLU B 1 142 ? 7.723 -19.859 6.805 1 98.5 142 GLU B CA 1
ATOM 2554 C C . GLU B 1 142 ? 8.922 -20.734 6.445 1 98.5 142 GLU B C 1
ATOM 2556 O O . GLU B 1 142 ? 10.039 -20.484 6.922 1 98.5 142 GLU B O 1
ATOM 2561 N N . ARG B 1 143 ? 8.695 -21.703 5.629 1 98 143 ARG B N 1
ATOM 2562 C CA . ARG B 1 143 ? 9.773 -22.578 5.184 1 98 143 ARG B CA 1
ATOM 2563 C C . ARG B 1 143 ? 10.828 -21.797 4.418 1 98 143 ARG B C 1
ATOM 2565 O O . ARG B 1 143 ? 12.008 -22.156 4.441 1 98 143 ARG B O 1
ATOM 2572 N N . ALA B 1 144 ? 10.422 -20.766 3.777 1 98.19 144 ALA B N 1
ATOM 2573 C CA . ALA B 1 144 ? 11.336 -19.938 2.99 1 98.19 144 ALA B CA 1
ATOM 2574 C C . ALA B 1 144 ? 12.078 -18.953 3.877 1 98.19 144 ALA B C 1
ATOM 2576 O O . ALA B 1 144 ? 12.977 -18.25 3.41 1 98.19 144 ALA B O 1
ATOM 2577 N N . GLY B 1 145 ? 11.672 -18.781 5.145 1 98.31 145 GLY B N 1
ATOM 2578 C CA . GLY B 1 145 ? 12.414 -17.938 6.066 1 98.31 145 GLY B CA 1
ATOM 2579 C C . GLY B 1 145 ? 11.648 -16.688 6.461 1 98.31 145 GLY B C 1
ATOM 2580 O O . GLY B 1 145 ? 12.203 -15.797 7.117 1 98.31 145 GLY B O 1
ATOM 2581 N N . PHE B 1 146 ? 10.398 -16.609 6.102 1 98.69 146 PHE B N 1
ATOM 2582 C CA . PHE B 1 146 ? 9.578 -15.469 6.523 1 98.69 146 PHE B CA 1
ATOM 2583 C C . PHE B 1 146 ? 9.125 -15.641 7.969 1 98.69 146 PHE B C 1
ATOM 2585 O O . PHE B 1 146 ? 8.867 -16.75 8.414 1 98.69 146 PHE B O 1
ATOM 2592 N N . ASN B 1 147 ? 8.938 -14.445 8.578 1 98.06 147 ASN B N 1
ATOM 2593 C CA . ASN B 1 147 ? 8.391 -14.391 9.93 1 98.06 147 ASN B CA 1
ATOM 2594 C C . ASN B 1 147 ? 7.117 -13.562 9.984 1 98.06 147 ASN B C 1
ATOM 2596 O O . ASN B 1 147 ? 6.996 -12.555 9.289 1 98.06 147 ASN B O 1
ATOM 2600 N N . ARG B 1 148 ? 6.203 -14 10.828 1 97.19 148 ARG B N 1
ATOM 2601 C CA . ARG B 1 148 ? 5.004 -13.203 11.07 1 97.19 148 ARG B CA 1
ATOM 2602 C C . ARG B 1 148 ? 5.34 -11.945 11.867 1 97.19 148 ARG B C 1
ATOM 2604 O O . ARG B 1 148 ? 6.008 -12.016 12.898 1 97.19 148 ARG B O 1
ATOM 2611 N N . ILE B 1 149 ? 4.859 -10.82 11.383 1 96.06 149 ILE B N 1
ATOM 2612 C CA . ILE B 1 149 ? 5.242 -9.602 12.094 1 96.06 149 ILE B CA 1
ATOM 2613 C C . ILE B 1 149 ? 3.994 -8.805 12.453 1 96.06 149 ILE B C 1
ATOM 2615 O O . ILE B 1 149 ? 4.086 -7.762 13.109 1 96.06 149 ILE B O 1
ATOM 2619 N N . GLY B 1 150 ? 2.877 -9.266 12.062 1 94.94 150 GLY B N 1
ATOM 2620 C CA . GLY B 1 150 ? 1.646 -8.57 12.406 1 94.94 150 GLY B CA 1
ATOM 2621 C C . GLY B 1 150 ? 0.407 -9.234 11.836 1 94.94 150 GLY B C 1
ATOM 2622 O O . GLY B 1 150 ? 0.509 -10.148 11.016 1 94.94 150 GLY B O 1
ATOM 2623 N N . VAL B 1 151 ? -0.742 -8.805 12.312 1 96.56 151 VAL B N 1
ATOM 2624 C CA . VAL B 1 151 ? -2.037 -9.273 11.828 1 96.56 151 VAL B CA 1
ATOM 2625 C C . VAL B 1 151 ? -2.965 -8.078 11.609 1 96.56 151 VAL B C 1
ATOM 2627 O O . VAL B 1 151 ? -3.031 -7.172 12.445 1 96.56 151 VAL B O 1
ATOM 2630 N N . PHE B 1 152 ? -3.6 -8.055 10.484 1 97.62 152 PHE B N 1
ATOM 2631 C CA . PHE B 1 152 ? -4.648 -7.09 10.164 1 97.62 152 PHE B CA 1
ATOM 2632 C C . PHE B 1 152 ? -6.023 -7.738 10.25 1 97.62 152 PHE B C 1
ATOM 2634 O O . PHE B 1 152 ? -6.449 -8.422 9.312 1 97.62 152 PHE B O 1
ATOM 2641 N N . PRO B 1 153 ? -6.73 -7.492 11.32 1 96.62 153 PRO B N 1
ATOM 2642 C CA . PRO B 1 153 ? -8.047 -8.117 11.484 1 96.62 153 PRO B CA 1
ATOM 2643 C C . PRO B 1 153 ? -9.086 -7.574 10.508 1 96.62 153 PRO B C 1
ATOM 2645 O O . PRO B 1 153 ? -9.078 -6.383 10.195 1 96.62 153 PRO B O 1
ATOM 2648 N N . ARG B 1 154 ? -9.93 -8.477 10.031 1 97.12 154 ARG B N 1
ATOM 2649 C CA . ARG B 1 154 ? -11.039 -8.102 9.156 1 97.12 154 ARG B CA 1
ATOM 2650 C C . ARG B 1 154 ? -10.547 -7.25 7.988 1 97.12 154 ARG B C 1
ATOM 2652 O O . ARG B 1 154 ? -11.18 -6.25 7.641 1 97.12 154 ARG B O 1
ATOM 2659 N N . GLU B 1 155 ? -9.438 -7.617 7.445 1 98.06 155 GLU B N 1
ATOM 2660 C CA . GLU B 1 155 ? -8.781 -6.812 6.418 1 98.06 155 GLU B CA 1
ATOM 2661 C C . GLU B 1 155 ? -9.477 -6.969 5.066 1 98.06 155 GLU B C 1
ATOM 2663 O O . GLU B 1 155 ? -9.562 -6.012 4.297 1 98.06 155 GLU B O 1
ATOM 2668 N N . VAL B 1 156 ? -9.914 -8.141 4.797 1 98.06 156 VAL B N 1
ATOM 2669 C CA . VAL B 1 156 ? -10.539 -8.453 3.518 1 98.06 156 VAL B CA 1
ATOM 2670 C C . VAL B 1 156 ? -12.023 -8.742 3.725 1 98.06 156 VAL B C 1
ATOM 2672 O O . VAL B 1 156 ? -12.398 -9.484 4.637 1 98.06 156 VAL B O 1
ATOM 2675 N N . ARG B 1 157 ? -12.82 -8.18 2.91 1 96.94 157 ARG B N 1
ATOM 2676 C CA . ARG B 1 157 ? -14.258 -8.438 2.93 1 96.94 157 ARG B CA 1
ATOM 2677 C C . ARG B 1 157 ? -14.711 -9.102 1.635 1 96.94 157 ARG B C 1
ATOM 2679 O O . ARG B 1 157 ? -14.539 -8.547 0.549 1 96.94 157 ARG B O 1
ATOM 2686 N N . ARG B 1 158 ? -15.203 -10.258 1.7 1 94.94 158 ARG B N 1
ATOM 2687 C CA . ARG B 1 158 ? -15.797 -11 0.592 1 94.94 158 ARG B CA 1
ATOM 2688 C C . ARG B 1 158 ? -17.234 -11.383 0.899 1 94.94 158 ARG B C 1
ATOM 2690 O O . ARG B 1 158 ? -17.5 -12.312 1.663 1 94.94 158 ARG B O 1
ATOM 2697 N N . GLY B 1 159 ? -18.156 -10.586 0.232 1 90.44 159 GLY B N 1
ATOM 2698 C CA . GLY B 1 159 ? -19.547 -10.734 0.655 1 90.44 159 GLY B CA 1
ATOM 2699 C C . GLY B 1 159 ? -19.766 -10.367 2.111 1 90.44 159 GLY B C 1
ATOM 2700 O O . GLY B 1 159 ? -19.406 -9.273 2.547 1 90.44 159 GLY B O 1
ATOM 2701 N N . SER B 1 160 ? -20.281 -11.297 2.908 1 91.5 160 SER B N 1
ATOM 2702 C CA . SER B 1 160 ? -20.547 -11.055 4.324 1 91.5 160 SER B CA 1
ATOM 2703 C C . SER B 1 160 ? -19.391 -11.547 5.195 1 91.5 160 SER B C 1
ATOM 2705 O O . SER B 1 160 ? -19.406 -11.352 6.414 1 91.5 160 SER B O 1
ATOM 2707 N N . ALA B 1 161 ? -18.406 -12.109 4.547 1 93.88 161 ALA B N 1
ATOM 2708 C CA . ALA B 1 161 ? -17.312 -12.703 5.305 1 93.88 161 ALA B CA 1
ATOM 2709 C C . ALA B 1 161 ? -16.125 -11.758 5.379 1 93.88 161 ALA B C 1
ATOM 2711 O O . ALA B 1 161 ? -15.828 -11.039 4.418 1 93.88 161 ALA B O 1
ATOM 2712 N N . PHE B 1 162 ? -15.492 -11.766 6.508 1 96.69 162 PHE B N 1
ATOM 2713 C CA . PHE B 1 162 ? -14.234 -11.055 6.707 1 96.69 162 PHE B CA 1
ATOM 2714 C C . PHE B 1 162 ? -13.086 -12.031 6.93 1 96.69 162 PHE B C 1
ATOM 2716 O O . PHE B 1 162 ? -13.266 -13.086 7.535 1 96.69 162 PHE B O 1
ATOM 2723 N N . PHE B 1 163 ? -11.961 -11.617 6.457 1 97.44 163 PHE B N 1
ATOM 2724 C CA . PHE B 1 163 ? -10.75 -12.406 6.664 1 97.44 163 PHE B CA 1
ATOM 2725 C C . PHE B 1 163 ? -9.641 -11.555 7.262 1 97.44 163 PHE B C 1
ATOM 2727 O O . PHE B 1 163 ? -9.461 -10.398 6.871 1 97.44 163 PHE B O 1
ATOM 2734 N N . ASP B 1 164 ? -8.977 -12.188 8.234 1 97.94 164 ASP B N 1
ATOM 2735 C CA . ASP B 1 164 ? -7.75 -11.578 8.742 1 97.94 164 ASP B CA 1
ATOM 2736 C C . ASP B 1 164 ? -6.586 -11.789 7.777 1 97.94 164 ASP B C 1
ATOM 2738 O O . ASP B 1 164 ? -6.547 -12.789 7.062 1 97.94 164 ASP B O 1
ATOM 2742 N N . VAL B 1 165 ? -5.73 -10.852 7.812 1 98.12 165 VAL B N 1
ATOM 2743 C CA . VAL B 1 165 ? -4.516 -10.93 7.004 1 98.12 165 VAL B CA 1
ATOM 2744 C C . VAL B 1 165 ? -3.291 -10.938 7.918 1 98.12 165 VAL B C 1
ATOM 2746 O O . VAL B 1 165 ? -3.184 -10.109 8.828 1 98.12 165 VAL B O 1
ATOM 2749 N N . ILE B 1 166 ? -2.418 -11.883 7.715 1 98.19 166 ILE B N 1
ATOM 2750 C CA . ILE B 1 166 ? -1.135 -11.938 8.406 1 98.19 166 ILE B CA 1
ATOM 2751 C C . ILE B 1 166 ? -0.063 -11.25 7.562 1 98.19 166 ILE B C 1
ATOM 2753 O O . ILE B 1 166 ? 0.005 -11.453 6.348 1 98.19 166 ILE B O 1
ATOM 2757 N N . VAL B 1 167 ? 0.705 -10.43 8.164 1 98.38 167 VAL B N 1
ATOM 2758 C CA . VAL B 1 167 ? 1.851 -9.805 7.512 1 98.38 167 VAL B CA 1
ATOM 2759 C C . VAL B 1 167 ? 3.125 -10.57 7.859 1 98.38 167 VAL B C 1
ATOM 2761 O O . VAL B 1 167 ? 3.391 -10.852 9.031 1 98.38 167 VAL B O 1
ATOM 2764 N N . MET B 1 168 ? 3.871 -10.93 6.836 1 98.56 168 MET B N 1
ATOM 2765 C CA . MET B 1 168 ? 5.133 -11.641 7.023 1 98.56 168 MET B CA 1
ATOM 2766 C C . MET B 1 168 ? 6.285 -10.891 6.363 1 98.56 168 MET B C 1
ATOM 2768 O O . MET B 1 168 ? 6.066 -10.094 5.449 1 98.56 168 MET B O 1
ATOM 2772 N N . GLU B 1 169 ? 7.406 -11.156 6.863 1 98.44 169 GLU B N 1
ATOM 2773 C CA . GLU B 1 169 ? 8.57 -10.438 6.348 1 98.44 169 GLU B CA 1
ATOM 2774 C C . GLU B 1 169 ? 9.789 -11.352 6.273 1 98.44 169 GLU B C 1
ATOM 2776 O O . GLU B 1 169 ? 9.914 -12.305 7.047 1 98.44 169 GLU B O 1
ATOM 2781 N N . TYR B 1 170 ? 10.609 -11.094 5.355 1 98.25 170 TYR B N 1
ATOM 2782 C CA . TYR B 1 170 ? 11.875 -11.758 5.055 1 98.25 170 TYR B CA 1
ATOM 2783 C C . TYR B 1 170 ? 13.008 -10.742 4.957 1 98.25 170 TYR B C 1
ATOM 2785 O O . TYR B 1 170 ? 12.859 -9.688 4.34 1 98.25 170 TYR B O 1
ATOM 2793 N N . TYR B 1 171 ? 14.164 -10.969 5.609 1 97.25 171 TYR B N 1
ATOM 2794 C CA . TYR B 1 171 ? 15.352 -10.125 5.523 1 97.25 171 TYR B CA 1
ATOM 2795 C C . TYR B 1 171 ? 16.453 -10.812 4.723 1 97.25 171 TYR B C 1
ATOM 2797 O O . TYR B 1 171 ? 16.703 -12.008 4.902 1 97.25 171 TYR B O 1
ATOM 2805 N N . TYR B 1 172 ? 17.016 -10.062 3.877 1 96.75 172 TYR B N 1
ATOM 2806 C CA . TYR B 1 172 ? 18.141 -10.602 3.135 1 96.75 172 TYR B CA 1
ATOM 2807 C C . TYR B 1 172 ? 19.406 -10.586 3.984 1 96.75 172 TYR B C 1
ATOM 2809 O O . TYR B 1 172 ? 19.562 -9.742 4.871 1 96.75 172 TYR B O 1
#